Protein AF-0000000072975385 (afdb_homodimer)

Secondary structure (DSSP, 8-state):
---GGGSHHHHHHT--TTSHHHHHHHTTHHHHHHHHHHHHHHHS-S--TTS-HHHHHHHHHHHHHHTT-HHHHHHHHTSTTTTSGGGSTT--SGGGT-HHHHHHHHHHHH-GGG--HHHHHHHHHTT--HHHHHHHHHHHHHHHHHHHHHHHHHHHHHHT-/---GGGSHHHHHHT--TTSHHHHHHHHTHHHHHHHHHHHHHHHS-S--TTS-HHHHHHHHHHHHHHTT-HHHHHHHHTSTTTTSGGGSTT--SGGGT-HHHHHHHHHHHH-GGG--HHHHHHHHHTT--HHHHHHHHHHHHHHHHHHHHHHHHHHHHHHT-

Nearest PDB structures (foldseek):
  2pfx-assembly1_A  TM=7.657E-01  e=8.716E-03  Ruegeria sp. TM1040
  3c1l-assembly1_B  TM=7.454E-01  e=1.820E-02  Mesorhizobium japonicum MAFF 303099
  6k40-assembly3_C  TM=7.145E-01  e=1.995E-02  Deinococcus radiodurans R1 = ATCC 13939 = DSM 20539
  6z0c-assembly1_A  TM=2.213E-01  e=3.148E+00  Escherichia coli
  2pfx-assembly1_A  TM=7.663E-01  e=6.349E-03  Ruegeria sp. TM1040

Sequence (322 aa):
MSSVFEMTSLACSGVATGTPAGDAALNRVNVFELTQAAEDAVLAPVDAGAWPAETRAAFAVRIAKLNRSKTLVAQYGRRPGGDGPLADPANDGTAQNMGVVVTFMDKVAAQTREVRANDITSLQAAGVSDADIVRLAELNAFLAFQIRMVAGLSLIKGDIAMSSVFEMTSLACSGVATGTPAGDAALNRVNVFELTQAAEDAVLAPVDAGAWPAETRAAFAVRIAKLNRSKTLVAQYGRRPGGDGPLADPANDGTAQNMGVVVTFMDKVAAQTREVRANDITSLQAAGVSDADIVRLAELNAFLAFQIRMVAGLSLIKGDIA

Foldseek 3Di:
DPPLCPQLLNVLLVDDPPDPLNVVCVVVSVVSVVLSVVVCCLLDNPPLDPAHNLNLLLLLLLLCVLVPSVSSNVVSCVDRNNPPPSNHLVRCCVVVLCNLVSVLLSCCSPPVVPDDPVSVVSCVVSPQDPVNVVSSNSSSVSSSVSSVSSNVSNVVRVVVD/DPPLCPQLLNVLLVDDPPDPLNVVCVVVSVVSVVLSVLVCCLLDNPPQDPAHNLNLLLLLLLLCVLVPSVSSNVVSCVDRNNPPPSNHLVRCCVVVLCNLVSVLLSCCSPPVVPDDPVSVVSCVVSPQDPVNVVSSNSSSVSSSVSSVSSNVSNVVRVVVD

InterPro domains:
  IPR029032 AhpD-like [G3DSA:1.20.1290.10] (51-157)
  IPR029032 AhpD-like [SSF69118] (27-155)

Radius of gyration: 18.91 Å; Cα contacts (8 Å, |Δi|>4): 495; chains: 2; bounding box: 42×51×42 Å

Organism: NCBI:txid391626

Structure (mmCIF, N/CA/C/O backbone):
data_AF-0000000072975385-model_v1
#
loop_
_entity.id
_entity.type
_entity.pdbx_description
1 polymer 'CMD domain protein'
#
loop_
_atom_site.group_PDB
_atom_site.id
_atom_site.type_symbol
_atom_site.label_atom_id
_atom_site.label_alt_id
_atom_site.label_comp_id
_atom_site.label_asym_id
_atom_site.label_entity_id
_atom_site.label_seq_id
_atom_site.pdbx_PDB_ins_code
_atom_site.Cartn_x
_atom_site.Cartn_y
_atom_site.Cartn_z
_atom_site.occupancy
_atom_site.B_iso_or_equiv
_atom_site.auth_seq_id
_atom_site.auth_comp_id
_atom_site.auth_asym_id
_atom_site.auth_atom_id
_atom_site.pdbx_PDB_model_num
ATOM 1 N N . MET A 1 1 ? -19.422 11.109 -16.422 1 38.03 1 MET A N 1
ATOM 2 C CA . MET A 1 1 ? -18.141 11.102 -15.742 1 38.03 1 MET A CA 1
ATOM 3 C C . MET A 1 1 ? -18.234 10.367 -14.406 1 38.03 1 MET A C 1
ATOM 5 O O . MET A 1 1 ? -19.047 10.727 -13.555 1 38.03 1 MET A O 1
ATOM 9 N N . SER A 1 2 ? -18.094 9.07 -14.375 1 54 2 SER A N 1
ATOM 10 C CA . SER A 1 2 ? -18.344 8.289 -13.172 1 54 2 SER A CA 1
ATOM 11 C C . SER A 1 2 ? -17.75 8.977 -11.938 1 54 2 SER A C 1
ATOM 13 O O . SER A 1 2 ? -16.656 9.547 -12.008 1 54 2 SER A O 1
ATOM 15 N N . SER A 1 3 ? -18.531 9.438 -10.898 1 74.56 3 SER A N 1
ATOM 16 C CA . SER A 1 3 ? -18.266 10.234 -9.711 1 74.56 3 SER A CA 1
ATOM 17 C C . SER A 1 3 ? -17.078 9.672 -8.938 1 74.56 3 SER A C 1
ATOM 19 O O . SER A 1 3 ? -16.844 8.461 -8.938 1 74.56 3 SER A O 1
ATOM 21 N N . VAL A 1 4 ? -16.047 10.461 -8.797 1 77.62 4 VAL A N 1
ATOM 22 C CA . VAL A 1 4 ? -14.883 10.117 -7.988 1 77.62 4 VAL A CA 1
ATOM 23 C C . VAL A 1 4 ? -15.312 9.297 -6.773 1 77.62 4 VAL A C 1
ATOM 25 O O . VAL A 1 4 ? -14.57 8.438 -6.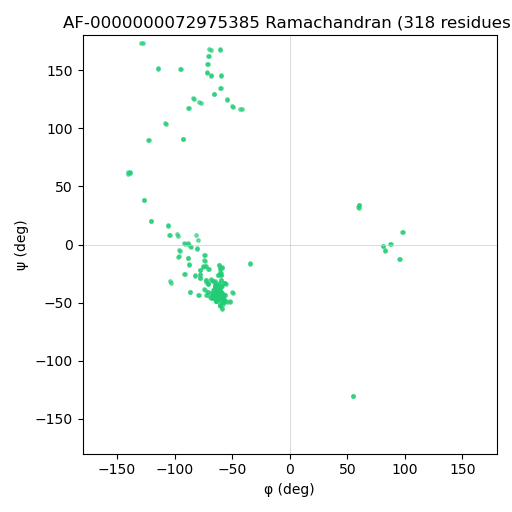297 1 77.62 4 VAL A O 1
ATOM 28 N N . PHE A 1 5 ? -16.625 9.352 -6.492 1 80.12 5 PHE A N 1
ATOM 29 C CA . PHE A 1 5 ? -17.125 8.695 -5.289 1 80.12 5 PHE A CA 1
ATOM 30 C C . PHE A 1 5 ? -17.547 7.266 -5.59 1 80.12 5 PHE A C 1
ATOM 32 O O . PHE A 1 5 ? -17.875 6.504 -4.676 1 80.12 5 PHE A O 1
ATOM 39 N N . GLU A 1 6 ? -17.359 6.949 -6.859 1 85.31 6 GLU A N 1
ATOM 40 C CA . GLU A 1 6 ? -17.625 5.566 -7.238 1 85.31 6 GLU A CA 1
ATOM 41 C C . GLU A 1 6 ? -16.344 4.738 -7.258 1 85.31 6 GLU A C 1
ATOM 43 O O . GLU A 1 6 ? -16.391 3.508 -7.336 1 85.31 6 GLU A O 1
ATOM 48 N N . MET A 1 7 ? -15.234 5.434 -7.156 1 87.56 7 MET A N 1
ATOM 49 C CA . MET A 1 7 ? -13.969 4.723 -7.109 1 87.56 7 MET A CA 1
ATOM 50 C C . MET A 1 7 ? -13.828 3.938 -5.805 1 87.56 7 MET A C 1
ATOM 52 O O . MET A 1 7 ? -14.273 4.398 -4.75 1 87.56 7 MET A O 1
ATOM 56 N N . THR A 1 8 ? -13.203 2.832 -5.918 1 90.31 8 THR A N 1
ATOM 57 C CA . THR A 1 8 ? -13.188 1.824 -4.863 1 90.31 8 THR A CA 1
ATOM 58 C C . THR A 1 8 ? -12.781 2.441 -3.527 1 90.31 8 THR A C 1
ATOM 60 O O . THR A 1 8 ? -13.477 2.281 -2.525 1 90.31 8 THR A O 1
ATOM 63 N N . SER A 1 9 ? -11.68 3.215 -3.48 1 87.56 9 SER A N 1
ATOM 64 C CA . SER A 1 9 ? -11.156 3.748 -2.225 1 87.56 9 SER A CA 1
ATOM 65 C C . SER A 1 9 ? -12.172 4.652 -1.541 1 87.56 9 SER A C 1
ATOM 67 O O . SER A 1 9 ? -12.383 4.559 -0.329 1 87.56 9 SER A O 1
ATOM 69 N N . LEU A 1 10 ? -12.805 5.449 -2.346 1 86.75 10 LEU A N 1
ATOM 70 C CA . LEU A 1 10 ? -13.773 6.379 -1.777 1 86.75 10 LEU A CA 1
ATOM 71 C C . LEU A 1 10 ? -15.094 5.676 -1.475 1 86.75 10 LEU A C 1
ATOM 73 O O . LEU A 1 10 ? -15.672 5.867 -0.401 1 86.75 10 LEU A O 1
ATOM 77 N N . ALA A 1 11 ? -15.516 4.855 -2.404 1 87.94 11 ALA A N 1
ATOM 78 C CA . ALA A 1 11 ? -16.766 4.125 -2.215 1 87.94 11 ALA A CA 1
ATOM 79 C C . ALA A 1 11 ? -16.703 3.24 -0.975 1 87.94 11 ALA A C 1
ATOM 81 O O . ALA A 1 11 ? -17.672 3.172 -0.204 1 87.94 11 ALA A O 1
ATOM 82 N N . CYS A 1 12 ? -15.586 2.67 -0.697 1 90.12 12 CYS A N 1
ATOM 83 C CA . CYS A 1 12 ? -15.445 1.722 0.401 1 90.12 12 CYS A CA 1
ATOM 84 C C . CYS A 1 12 ? -15.133 2.443 1.708 1 90.12 12 CYS A C 1
ATOM 86 O O . CYS A 1 12 ? -15.242 1.857 2.787 1 90.12 12 CYS A O 1
ATOM 88 N N . SER A 1 13 ? -14.734 3.613 1.627 1 86.88 13 SER A N 1
ATOM 89 C CA . SER A 1 13 ? -14.406 4.352 2.844 1 86.88 13 SER A CA 1
ATOM 90 C C . SER A 1 13 ? -15.664 4.941 3.482 1 86.88 13 SER A C 1
ATOM 92 O O . SER A 1 13 ? -15.664 5.273 4.668 1 86.88 13 SER A O 1
ATOM 94 N N . GLY A 1 14 ? -16.703 5.203 2.633 1 85.25 14 GLY A N 1
ATOM 95 C CA . GLY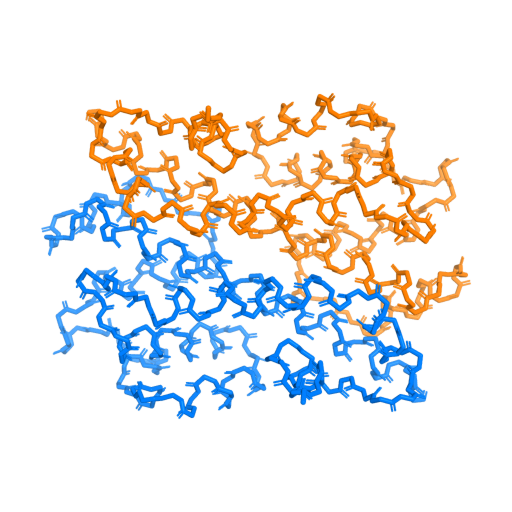 A 1 14 ? -17.938 5.812 3.111 1 85.25 14 GLY A CA 1
ATOM 96 C C . GLY A 1 14 ? -17.891 7.328 3.105 1 85.25 14 GLY A C 1
ATOM 97 O O . GLY A 1 14 ? -18.828 7.98 3.572 1 85.25 14 GLY A O 1
ATOM 98 N N . VAL A 1 15 ? -16.797 7.859 2.68 1 82.56 15 VAL A N 1
ATOM 99 C CA . VAL A 1 15 ? -16.719 9.305 2.545 1 82.56 15 VAL A CA 1
ATOM 100 C C . VAL A 1 15 ? -17.781 9.797 1.56 1 82.56 15 VAL A C 1
ATOM 102 O O . VAL A 1 15 ? -18.031 9.156 0.541 1 82.56 15 VAL A O 1
ATOM 105 N N . ALA A 1 16 ? -18.438 10.844 1.984 1 80.62 16 ALA A N 1
ATOM 106 C CA . ALA A 1 16 ? -19.562 11.297 1.193 1 80.62 16 ALA A CA 1
ATOM 107 C C . ALA A 1 16 ? -19.297 12.672 0.585 1 80.62 16 ALA A C 1
ATOM 109 O O . ALA A 1 16 ? -18.5 13.445 1.114 1 80.62 16 ALA A O 1
ATOM 110 N N . THR A 1 17 ? -19.953 12.828 -0.506 1 79.12 17 THR A N 1
ATOM 111 C CA . THR A 1 17 ? -19.922 14.156 -1.112 1 79.12 17 THR A CA 1
ATOM 112 C C . THR A 1 17 ? -20.484 15.203 -0.157 1 79.12 17 THR A C 1
ATOM 114 O O . THR A 1 17 ? -21.453 14.953 0.543 1 79.12 17 THR A O 1
ATOM 117 N N . GLY A 1 18 ? -19.938 16.391 -0.18 1 78.44 18 GLY A N 1
ATOM 118 C CA . GLY A 1 18 ? -20.438 17.484 0.629 1 78.44 18 GLY A CA 1
ATOM 119 C C . GLY A 1 18 ? -19.922 17.469 2.051 1 78.44 18 GLY A C 1
ATOM 120 O O . GLY A 1 18 ? -20.375 18.25 2.896 1 78.44 18 GLY A O 1
ATOM 121 N N . THR A 1 19 ? -19.203 16.469 2.412 1 78.38 19 THR A N 1
ATOM 122 C CA . THR A 1 19 ? -18.531 16.438 3.709 1 78.38 19 THR A CA 1
ATOM 123 C C . THR A 1 19 ? -17.094 16.938 3.59 1 78.38 19 THR A C 1
ATOM 125 O O . THR A 1 19 ? -16.516 16.938 2.5 1 78.38 19 THR A O 1
ATOM 128 N N . PRO A 1 20 ? -16.656 17.484 4.648 1 74.56 20 PRO A N 1
ATOM 129 C CA . PRO A 1 20 ? -15.25 17.922 4.59 1 74.56 20 PRO A CA 1
ATOM 130 C C . PRO A 1 20 ? -14.312 16.828 4.078 1 74.56 20 PRO A C 1
ATOM 132 O O . PRO A 1 20 ? -13.422 17.109 3.275 1 74.56 20 PRO A O 1
ATOM 135 N N . ALA A 1 21 ? -14.539 15.609 4.52 1 74.81 21 ALA A N 1
ATOM 136 C CA . ALA A 1 21 ? -13.727 14.5 4.02 1 74.81 21 ALA A CA 1
ATOM 137 C C . ALA A 1 21 ? -13.938 14.297 2.523 1 74.81 21 ALA A C 1
ATOM 139 O O . ALA A 1 21 ? -12.992 14.008 1.79 1 74.81 21 ALA A O 1
ATOM 140 N N . GLY A 1 22 ? -15.125 14.414 2.139 1 79.25 22 GLY A N 1
ATOM 141 C CA . GLY A 1 22 ? -15.422 14.312 0.718 1 79.25 22 GLY A CA 1
ATOM 142 C C . GLY A 1 22 ? -14.766 15.406 -0.107 1 79.25 22 GLY A C 1
ATOM 143 O O . GLY A 1 22 ? -14.242 15.141 -1.193 1 79.25 22 GLY A O 1
ATOM 144 N N . ASP A 1 23 ? -14.82 16.578 0.414 1 79.88 23 ASP A N 1
ATOM 145 C CA . ASP A 1 23 ? -14.172 17.703 -0.267 1 79.88 23 ASP A CA 1
ATOM 146 C C . ASP A 1 23 ? -12.664 17.484 -0.359 1 79.88 23 ASP A C 1
ATOM 148 O O . ASP A 1 23 ? -12.047 17.797 -1.379 1 79.88 23 ASP A O 1
ATOM 152 N N . ALA A 1 24 ? -12.164 17 0.715 1 76.25 24 ALA A N 1
ATOM 153 C CA . ALA A 1 24 ? -10.742 16.688 0.722 1 76.25 24 ALA A CA 1
ATOM 154 C C . ALA A 1 24 ? -10.398 15.648 -0.346 1 76.25 24 ALA A C 1
ATOM 156 O O . ALA A 1 24 ? -9.375 15.766 -1.028 1 76.25 24 ALA A O 1
ATOM 157 N N . ALA A 1 25 ? -11.273 14.703 -0.436 1 76.75 25 ALA A N 1
ATOM 158 C CA . ALA A 1 25 ? -11.078 13.656 -1.437 1 76.75 25 ALA A CA 1
ATOM 159 C C . ALA A 1 25 ? -11.141 14.234 -2.85 1 76.75 25 ALA A C 1
ATOM 161 O O . ALA A 1 25 ? -10.367 13.836 -3.723 1 76.75 25 ALA A O 1
ATOM 162 N N . LEU A 1 26 ? -12.016 15.211 -3.023 1 76.81 26 LEU A N 1
ATOM 163 C CA . LEU A 1 26 ? -12.164 15.828 -4.336 1 76.81 26 LEU A CA 1
ATOM 164 C C . LEU A 1 26 ? -10.914 16.625 -4.699 1 76.81 26 LEU A C 1
ATOM 166 O O . LEU A 1 26 ? -10.547 16.719 -5.875 1 76.81 26 LEU A O 1
ATOM 170 N N . ASN A 1 27 ? -10.273 17.141 -3.682 1 77.12 27 ASN A N 1
ATOM 171 C CA . ASN A 1 27 ? -9.055 17.906 -3.922 1 77.12 27 ASN A CA 1
ATOM 172 C C . ASN A 1 27 ? -7.887 17 -4.305 1 77.12 27 ASN A C 1
ATOM 174 O O . ASN A 1 27 ? -6.859 17.484 -4.789 1 77.12 27 ASN A O 1
ATOM 178 N N . ARG A 1 28 ? -8.078 15.742 -4.184 1 76.81 28 ARG A N 1
ATOM 179 C CA . ARG A 1 28 ? -7.043 14.766 -4.52 1 76.81 28 ARG A CA 1
ATOM 180 C C . ARG A 1 28 ? -7.57 13.727 -5.496 1 76.81 28 ARG A C 1
ATOM 182 O O . ARG A 1 28 ? -7.191 12.555 -5.43 1 76.81 28 ARG A O 1
ATOM 189 N N . VAL A 1 29 ? -8.32 14.148 -6.34 1 79 29 VAL A N 1
ATOM 190 C CA . VAL A 1 29 ? -9.008 13.25 -7.262 1 79 29 VAL A CA 1
ATOM 191 C C . VAL A 1 29 ? -7.988 12.492 -8.109 1 79 29 VAL A C 1
ATOM 193 O O . VAL A 1 29 ? -8.195 11.328 -8.453 1 79 29 VAL A O 1
ATOM 196 N N . ASN A 1 30 ? -6.926 13.117 -8.398 1 80.06 30 ASN A N 1
ATOM 197 C CA . ASN A 1 30 ? -5.91 12.492 -9.25 1 80.06 30 ASN A CA 1
ATOM 198 C C . ASN A 1 30 ? -5.332 11.234 -8.602 1 80.06 30 ASN A C 1
ATOM 200 O O . ASN A 1 30 ? -5.102 10.234 -9.281 1 80.06 30 ASN A O 1
ATOM 204 N N . VAL A 1 31 ? -5.094 11.258 -7.348 1 79.69 31 VAL A N 1
ATOM 205 C CA . VAL A 1 31 ? -4.562 10.102 -6.621 1 79.69 31 VAL A CA 1
ATOM 206 C C . VAL A 1 31 ? -5.559 8.945 -6.695 1 79.69 31 VAL A C 1
ATOM 208 O O . VAL A 1 31 ? -5.168 7.801 -6.934 1 79.69 31 VAL A O 1
ATOM 211 N N . PHE A 1 32 ? -6.797 9.258 -6.543 1 83.62 32 PHE A N 1
ATOM 212 C CA . PHE A 1 32 ? -7.82 8.219 -6.543 1 83.62 32 PHE A CA 1
ATOM 213 C C . PHE A 1 32 ? -7.996 7.633 -7.941 1 83.62 32 PHE A C 1
ATOM 215 O O . PHE A 1 32 ? -8.234 6.434 -8.094 1 83.62 32 PHE A O 1
ATOM 222 N N . GLU A 1 33 ? -7.836 8.461 -8.953 1 85.62 33 GLU A N 1
ATOM 223 C CA . GLU A 1 33 ? -7.887 7.973 -10.328 1 85.62 33 GLU A CA 1
ATOM 224 C C . GLU A 1 33 ? -6.723 7.031 -10.625 1 85.62 33 GLU A C 1
ATOM 226 O O . GLU A 1 33 ? -6.906 5.98 -11.242 1 85.62 33 GLU A O 1
ATOM 231 N N . LEU A 1 34 ? -5.574 7.449 -10.188 1 82.38 34 LEU A N 1
ATOM 232 C CA . LEU A 1 34 ? -4.391 6.625 -10.398 1 82.38 34 LEU A CA 1
ATOM 233 C C . LEU A 1 34 ? -4.5 5.309 -9.641 1 82.38 34 LEU A C 1
ATOM 235 O O . LEU A 1 34 ? -4.117 4.254 -10.156 1 82.38 34 LEU A O 1
ATOM 239 N N . THR A 1 35 ? -5.07 5.379 -8.469 1 85.19 35 THR A N 1
ATOM 240 C CA . THR A 1 35 ? -5.188 4.164 -7.672 1 85.19 35 THR A CA 1
ATOM 241 C C . THR A 1 35 ? -6.242 3.23 -8.258 1 85.19 35 THR A C 1
ATOM 243 O O . THR A 1 35 ? -6.09 2.008 -8.211 1 85.19 35 THR A O 1
ATOM 246 N N . GLN A 1 36 ? -7.238 3.869 -8.852 1 88.12 36 GLN A N 1
ATOM 247 C CA . GLN A 1 36 ? -8.25 3.059 -9.523 1 88.12 36 GLN A CA 1
ATOM 248 C C . GLN A 1 36 ? -7.672 2.354 -10.742 1 88.12 36 GLN A C 1
ATOM 250 O O . GLN A 1 36 ? -7.961 1.18 -10.984 1 88.12 36 GLN A O 1
ATOM 255 N N . ALA A 1 37 ? -6.957 3.094 -11.477 1 86.19 37 ALA A N 1
ATOM 256 C CA . ALA A 1 37 ? -6.305 2.5 -12.641 1 86.19 37 ALA A CA 1
ATOM 257 C C . ALA A 1 37 ? -5.363 1.37 -12.227 1 86.19 37 ALA A C 1
ATOM 259 O O . ALA A 1 37 ? -5.309 0.33 -12.883 1 86.19 37 ALA A O 1
ATOM 260 N N . ALA A 1 38 ? -4.652 1.593 -11.164 1 85.31 38 ALA A N 1
ATOM 261 C CA . ALA A 1 38 ? -3.756 0.568 -10.641 1 85.31 38 ALA A CA 1
ATOM 262 C C . ALA A 1 38 ? -4.535 -0.662 -10.18 1 85.31 38 ALA A C 1
ATOM 264 O O . ALA A 1 38 ? -4.074 -1.793 -10.344 1 85.31 38 ALA A O 1
ATOM 265 N N . GLU A 1 39 ? -5.688 -0.451 -9.594 1 90.56 39 GLU A N 1
ATOM 266 C CA . GLU A 1 39 ? -6.535 -1.554 -9.156 1 90.56 39 GLU A CA 1
ATOM 267 C C . GLU A 1 39 ? -6.875 -2.486 -10.312 1 90.56 39 GLU A C 1
ATOM 269 O O . GLU A 1 39 ? -6.707 -3.703 -10.211 1 90.56 39 GLU A O 1
ATOM 274 N N . ASP A 1 40 ? -7.293 -1.893 -11.359 1 88.06 40 ASP A N 1
ATOM 275 C CA . ASP A 1 40 ? -7.66 -2.699 -12.516 1 88.06 40 ASP A CA 1
ATOM 276 C C . ASP A 1 40 ? -6.445 -3.428 -13.094 1 88.06 40 ASP A C 1
ATOM 278 O O . ASP A 1 40 ? -6.543 -4.59 -13.484 1 88.06 40 ASP A O 1
ATOM 282 N N . ALA A 1 41 ? -5.324 -2.764 -13.141 1 85.94 41 ALA A N 1
ATOM 283 C CA . ALA A 1 41 ? -4.098 -3.348 -13.68 1 85.94 41 ALA A CA 1
ATOM 284 C C . ALA A 1 41 ? -3.627 -4.52 -12.82 1 85.94 41 ALA A C 1
ATOM 286 O O . ALA A 1 41 ? -3.072 -5.492 -13.336 1 85.94 41 ALA A O 1
ATOM 287 N N . VAL A 1 42 ? -3.881 -4.449 -11.547 1 89.75 42 VAL A N 1
ATOM 288 C CA . VAL A 1 42 ? -3.393 -5.469 -10.625 1 89.75 42 VAL A CA 1
ATOM 289 C C . VAL A 1 42 ? -4.391 -6.621 -10.555 1 89.75 42 VAL A C 1
ATOM 291 O O . VAL A 1 42 ? -4 -7.793 -10.562 1 89.75 42 VAL A O 1
ATOM 294 N N . LEU A 1 43 ? -5.68 -6.348 -10.523 1 93.56 43 LEU A N 1
ATOM 295 C CA . LEU A 1 43 ? -6.695 -7.359 -10.258 1 93.56 43 LEU A CA 1
ATOM 296 C C . LEU A 1 43 ? -7.195 -7.992 -11.555 1 93.56 43 LEU A C 1
ATOM 298 O O . LEU A 1 43 ? -7.719 -9.109 -11.547 1 93.56 43 LEU A O 1
ATOM 302 N N . ALA A 1 44 ? -7.078 -7.262 -12.594 1 90.06 44 ALA A N 1
ATOM 303 C CA . ALA A 1 44 ? -7.512 -7.77 -13.898 1 90.06 44 ALA A CA 1
ATOM 304 C C . ALA A 1 44 ? -6.52 -7.391 -14.992 1 90.06 44 ALA A C 1
ATOM 306 O O . ALA A 1 44 ? -6.887 -6.734 -15.969 1 90.06 44 ALA A O 1
ATOM 307 N N . PRO A 1 45 ? -5.305 -7.859 -14.875 1 85.81 45 PRO A N 1
ATOM 308 C CA . PRO A 1 45 ? -4.285 -7.492 -15.859 1 85.81 45 PRO A CA 1
ATOM 309 C C . PRO A 1 45 ? -4.52 -8.141 -17.219 1 85.81 45 PRO A C 1
ATOM 311 O O . PRO A 1 45 ? -5.176 -9.18 -17.312 1 85.81 45 PRO A O 1
ATOM 314 N N . VAL A 1 46 ? -3.99 -7.488 -18.188 1 80.75 46 VAL A N 1
ATOM 315 C CA . VAL A 1 46 ? -4.059 -8.047 -19.531 1 80.75 46 VAL A CA 1
ATOM 316 C C . VAL A 1 46 ? -3.32 -9.383 -19.578 1 80.75 46 VAL A C 1
ATOM 318 O O . VAL A 1 46 ? -3.844 -10.367 -20.094 1 80.75 46 VAL A O 1
ATOM 321 N N . ASP A 1 47 ? -2.164 -9.438 -19 1 84.12 47 ASP A N 1
ATOM 322 C CA . ASP A 1 47 ? -1.396 -10.672 -18.844 1 84.12 47 ASP A CA 1
ATOM 323 C C . ASP A 1 47 ? -1.398 -11.148 -17.391 1 84.12 47 ASP A C 1
ATOM 325 O O . ASP A 1 47 ? -0.64 -10.633 -16.578 1 84.12 47 ASP A O 1
ATOM 329 N N . ALA A 1 48 ? -2.174 -12.156 -17.109 1 87.56 48 ALA A N 1
ATOM 330 C CA . ALA A 1 48 ? -2.404 -12.594 -15.734 1 87.56 48 ALA A CA 1
ATOM 331 C C . ALA A 1 48 ? -1.352 -13.609 -15.305 1 87.56 48 ALA A C 1
ATOM 333 O O . ALA A 1 48 ? -1.226 -13.914 -14.109 1 87.56 48 ALA A O 1
ATOM 334 N N . GLY A 1 49 ? -0.547 -14.125 -16.312 1 89.38 49 GLY A N 1
ATOM 335 C CA . GLY A 1 49 ? 0.353 -15.219 -15.992 1 89.38 49 GLY A CA 1
ATOM 336 C C . GLY A 1 49 ? -0.354 -16.406 -15.367 1 89.38 49 GLY A C 1
ATOM 337 O O . GLY A 1 49 ? -1.368 -16.875 -15.891 1 89.38 49 GLY A O 1
ATOM 338 N N . ALA A 1 50 ? 0.153 -16.859 -14.297 1 93.25 50 ALA A N 1
ATOM 339 C CA . ALA A 1 50 ? -0.365 -18.062 -13.664 1 93.25 50 ALA A CA 1
ATOM 340 C C . ALA A 1 50 ? -1.61 -17.766 -12.836 1 93.25 50 ALA A C 1
ATOM 342 O O . ALA A 1 50 ? -2.295 -18.688 -12.375 1 93.25 50 ALA A O 1
ATOM 343 N N . TRP A 1 51 ? -1.974 -16.484 -12.758 1 95.5 51 TRP A N 1
ATOM 344 C CA . TRP A 1 51 ? -3.033 -16.094 -11.836 1 95.5 51 TRP A CA 1
ATOM 345 C C . TRP A 1 51 ? -4.172 -15.398 -12.57 1 95.5 51 TRP A C 1
ATOM 347 O O . TRP A 1 51 ? -4.215 -14.164 -12.648 1 95.5 51 TRP A O 1
ATOM 357 N N . PRO A 1 52 ? -5.133 -16.172 -13.008 1 95.31 52 PRO A N 1
ATOM 358 C CA . PRO A 1 52 ? -6.27 -15.547 -13.695 1 95.31 52 PRO A CA 1
ATOM 359 C C . PRO A 1 52 ? -7.023 -14.562 -12.805 1 95.31 52 PRO A C 1
ATOM 361 O O . PRO A 1 52 ? -6.848 -14.562 -11.586 1 95.31 52 PRO A O 1
ATOM 364 N N . ALA A 1 53 ? -7.887 -13.797 -13.453 1 94.94 53 ALA A N 1
ATOM 365 C CA . ALA A 1 53 ? -8.602 -12.719 -12.766 1 94.94 53 ALA A CA 1
ATOM 366 C C . ALA A 1 53 ? -9.438 -13.266 -11.617 1 94.94 53 ALA A C 1
ATOM 368 O O . ALA A 1 53 ? -9.578 -12.617 -10.578 1 94.94 53 ALA A O 1
ATOM 369 N N . GLU A 1 54 ? -9.992 -14.438 -11.781 1 96.19 54 GLU A N 1
ATOM 370 C CA . GLU A 1 54 ? -10.828 -15.031 -10.742 1 96.19 54 GLU A CA 1
ATOM 371 C C . GLU A 1 54 ? -10.008 -15.367 -9.492 1 96.19 54 GLU A C 1
ATOM 373 O O . GLU A 1 54 ? -10.469 -15.156 -8.367 1 96.19 54 GLU A O 1
ATOM 378 N N . THR A 1 55 ? -8.82 -15.836 -9.688 1 97 55 THR A N 1
ATOM 379 C CA . THR A 1 55 ? -7.93 -16.141 -8.578 1 97 55 THR A CA 1
ATOM 380 C C . THR A 1 55 ? -7.504 -14.875 -7.848 1 97 55 THR A C 1
ATOM 382 O O . THR A 1 55 ? -7.48 -14.836 -6.613 1 97 55 THR A O 1
ATOM 385 N N . ARG A 1 56 ? -7.223 -13.914 -8.594 1 96.94 56 ARG A N 1
ATOM 386 C CA . ARG A 1 56 ? -6.824 -12.641 -8.016 1 96.94 56 ARG A CA 1
ATOM 387 C C . ARG A 1 56 ? -7.957 -12.039 -7.191 1 96.94 56 ARG A C 1
ATOM 389 O O . ARG A 1 56 ? -7.723 -11.492 -6.109 1 96.94 56 ARG A O 1
ATOM 396 N N . ALA A 1 57 ? -9.141 -12.156 -7.734 1 97.31 57 ALA A N 1
ATOM 397 C CA . ALA A 1 57 ? -10.305 -11.672 -6.996 1 97.31 57 ALA A CA 1
ATOM 398 C C . ALA A 1 57 ? -10.469 -12.43 -5.68 1 97.31 57 ALA A C 1
ATOM 400 O O . ALA A 1 57 ? -10.766 -11.836 -4.645 1 97.31 57 ALA A O 1
ATOM 401 N N . ALA A 1 58 ? -10.289 -13.688 -5.711 1 98.12 58 ALA A N 1
ATOM 402 C CA . ALA A 1 58 ? -10.391 -14.5 -4.5 1 98.12 58 ALA A CA 1
ATOM 403 C C . ALA A 1 58 ? -9.344 -14.086 -3.475 1 98.12 58 ALA A C 1
ATOM 405 O O . ALA A 1 58 ? -9.641 -13.953 -2.285 1 98.12 58 ALA A O 1
ATOM 406 N N . PHE A 1 59 ? -8.109 -13.852 -3.91 1 97.69 59 PHE A N 1
ATOM 407 C CA . PHE A 1 59 ? -7.051 -13.414 -3.01 1 97.69 59 PHE A CA 1
ATOM 408 C C . PHE A 1 59 ? -7.355 -12.031 -2.439 1 97.69 59 PHE A C 1
ATOM 410 O O . PHE A 1 59 ? -7.047 -11.75 -1.279 1 97.69 59 PHE A O 1
ATOM 417 N N . ALA A 1 60 ? -7.895 -11.211 -3.307 1 97.81 60 ALA A N 1
ATOM 418 C CA . ALA A 1 60 ? -8.258 -9.883 -2.82 1 97.81 60 ALA A CA 1
ATOM 419 C C . ALA A 1 60 ? -9.25 -9.977 -1.666 1 97.81 60 ALA A C 1
ATOM 421 O O . ALA A 1 60 ? -9.078 -9.312 -0.64 1 97.81 60 ALA A O 1
ATOM 422 N N . VAL A 1 61 ? -10.258 -10.805 -1.817 1 97.94 61 VAL A N 1
ATOM 423 C CA . VAL A 1 61 ? -11.25 -11.008 -0.764 1 97.94 61 VAL A CA 1
ATOM 424 C C . VAL A 1 61 ? -10.578 -11.625 0.461 1 97.94 61 VAL A C 1
ATOM 426 O O . VAL A 1 61 ? -10.82 -11.195 1.591 1 97.94 61 VAL A O 1
ATOM 429 N N . ARG A 1 62 ? -9.773 -12.578 0.262 1 97.62 62 ARG A N 1
ATOM 430 C CA . ARG A 1 62 ? -9.086 -13.266 1.35 1 97.62 62 ARG A CA 1
ATOM 431 C C . ARG A 1 62 ? -8.266 -12.289 2.18 1 97.62 62 ARG A C 1
ATOM 433 O O . ARG A 1 62 ? -8.367 -12.266 3.408 1 97.62 62 ARG A O 1
ATOM 440 N N . ILE A 1 63 ? -7.461 -11.508 1.5 1 95.38 63 ILE A N 1
ATOM 441 C CA . ILE A 1 63 ? -6.598 -10.547 2.178 1 95.38 63 ILE A CA 1
ATOM 442 C C . ILE A 1 63 ? -7.453 -9.5 2.896 1 95.38 63 ILE A C 1
ATOM 444 O O . ILE A 1 63 ? -7.129 -9.094 4.012 1 95.38 63 ILE A O 1
ATOM 448 N N . ALA A 1 64 ? -8.516 -9.055 2.246 1 95.12 64 ALA A N 1
ATOM 449 C CA . ALA A 1 64 ? -9.43 -8.117 2.893 1 95.12 64 ALA A CA 1
ATOM 450 C C . ALA A 1 64 ? -10.023 -8.727 4.164 1 95.12 64 ALA A C 1
ATOM 452 O O . ALA A 1 64 ? -10.141 -8.047 5.188 1 95.12 64 ALA A O 1
ATOM 453 N N . LYS A 1 65 ? -10.453 -10 4.117 1 95.25 65 LYS A N 1
ATOM 454 C CA . LYS A 1 65 ? -10.977 -10.688 5.293 1 95.25 65 LYS A CA 1
ATOM 455 C C . LYS A 1 65 ? -9.938 -10.766 6.402 1 95.25 65 LYS A C 1
ATOM 457 O O . LYS A 1 65 ? -10.234 -10.492 7.566 1 95.25 65 LYS A O 1
ATOM 462 N N . LEU A 1 66 ? -8.695 -11.133 6.039 1 92.25 66 LEU A N 1
ATOM 463 C CA . LEU A 1 66 ? -7.609 -11.25 7.004 1 92.25 66 LEU A CA 1
ATOM 464 C C . LEU A 1 66 ? -7.352 -9.922 7.703 1 92.25 66 LEU A C 1
ATOM 466 O O . LEU A 1 66 ? -6.883 -9.891 8.844 1 92.25 66 LEU A O 1
ATOM 470 N N . ASN A 1 67 ? -7.691 -8.875 7.012 1 88.31 67 ASN A N 1
ATOM 471 C CA . ASN A 1 67 ? -7.457 -7.543 7.559 1 88.31 67 ASN A CA 1
ATOM 472 C C . ASN A 1 67 ? -8.75 -6.906 8.062 1 88.31 67 ASN A C 1
ATOM 474 O O . ASN A 1 67 ? -8.797 -5.699 8.32 1 88.31 67 ASN A O 1
ATOM 478 N N . ARG A 1 68 ? -9.859 -7.605 8.125 1 90.31 68 ARG A N 1
ATOM 479 C CA . ARG A 1 68 ? -11.148 -7.238 8.703 1 90.31 68 ARG A CA 1
ATOM 480 C C . ARG A 1 68 ? -11.727 -6 8.023 1 90.31 68 ARG A C 1
ATOM 482 O O . ARG A 1 68 ? -12.258 -5.109 8.688 1 90.31 68 ARG A O 1
ATOM 489 N N . SER A 1 69 ? -11.445 -5.898 6.727 1 91.88 69 SER A N 1
ATOM 490 C CA . SER A 1 69 ? -12.016 -4.805 5.949 1 91.88 69 SER A CA 1
ATOM 491 C C . SER A 1 69 ? -13.328 -5.227 5.289 1 91.88 69 SER A C 1
ATOM 493 O O . SER A 1 69 ? -13.344 -5.578 4.109 1 91.88 69 SER A O 1
ATOM 495 N N . LYS A 1 70 ? -14.414 -5.008 5.977 1 94 70 LYS A N 1
ATOM 496 C CA . LYS A 1 70 ? -15.711 -5.5 5.523 1 94 70 LYS A CA 1
ATOM 497 C C . LYS A 1 70 ? -16.109 -4.879 4.188 1 94 70 LYS A C 1
ATOM 499 O O . LYS A 1 70 ? -16.672 -5.551 3.324 1 94 70 LYS A O 1
ATOM 504 N N . THR A 1 71 ? -15.781 -3.678 4.031 1 94.62 71 THR A N 1
ATOM 505 C CA . THR A 1 71 ? -16.188 -2.984 2.816 1 94.62 71 THR A CA 1
ATOM 506 C C . THR A 1 71 ? -15.422 -3.502 1.608 1 94.62 71 THR A C 1
ATOM 508 O O . THR A 1 71 ? -15.984 -3.674 0.527 1 94.62 71 THR A O 1
ATOM 511 N N . LEU A 1 72 ? -14.148 -3.746 1.761 1 95.94 72 LEU A N 1
ATOM 512 C CA . LEU A 1 72 ? -13.359 -4.258 0.647 1 95.94 72 LEU A CA 1
ATOM 513 C C . LEU A 1 72 ? -13.695 -5.719 0.366 1 95.94 72 LEU A C 1
ATOM 515 O O . LEU A 1 72 ? -13.617 -6.172 -0.778 1 95.94 72 LEU A O 1
ATOM 519 N N . VAL A 1 73 ? -14.086 -6.461 1.461 1 97 73 VAL A N 1
ATOM 520 C CA . VAL A 1 73 ? -14.594 -7.809 1.244 1 97 73 VAL A CA 1
ATOM 521 C C . VAL A 1 73 ? -15.797 -7.766 0.31 1 97 73 VAL A C 1
ATOM 523 O O . VAL A 1 73 ? -15.867 -8.523 -0.661 1 97 73 VAL A O 1
ATOM 526 N N . ALA A 1 74 ? -16.703 -6.887 0.597 1 96.88 74 ALA A N 1
ATOM 527 C CA . ALA A 1 74 ? -17.891 -6.75 -0.232 1 96.88 74 ALA A CA 1
ATOM 528 C C . ALA A 1 74 ? -17.531 -6.289 -1.643 1 96.88 74 ALA A C 1
ATOM 530 O O . ALA A 1 74 ? -18.047 -6.824 -2.627 1 96.88 74 ALA A O 1
ATOM 531 N N . GLN A 1 75 ? -16.703 -5.324 -1.743 1 96.62 75 GLN A N 1
ATOM 532 C CA . GLN A 1 75 ? -16.328 -4.742 -3.027 1 96.62 75 GLN A CA 1
ATOM 533 C C . GLN A 1 75 ? -15.68 -5.785 -3.934 1 96.62 75 GLN A C 1
ATOM 535 O O . GLN A 1 75 ? -16.094 -5.953 -5.086 1 96.62 75 GLN A O 1
ATOM 540 N N . TYR A 1 76 ? -14.68 -6.473 -3.43 1 97.19 76 TYR A N 1
ATOM 541 C CA . TYR A 1 76 ? -13.953 -7.426 -4.262 1 97.19 76 TYR A CA 1
ATOM 542 C C . TYR A 1 76 ? -14.742 -8.719 -4.418 1 97.19 76 TYR A C 1
ATOM 544 O O . TYR A 1 76 ? -14.523 -9.484 -5.363 1 97.19 76 TYR A O 1
ATOM 552 N N . GLY A 1 77 ? -15.562 -8.992 -3.467 1 96.88 77 GLY A N 1
ATOM 553 C CA . GLY A 1 77 ? -16.438 -10.148 -3.564 1 96.88 77 GLY A CA 1
ATOM 554 C C . GLY A 1 77 ? -17.375 -10.086 -4.754 1 96.88 77 GLY A C 1
ATOM 555 O O . GLY A 1 77 ? -17.906 -11.117 -5.191 1 96.88 77 GLY A O 1
ATOM 556 N N . ARG A 1 78 ? -17.641 -8.906 -5.227 1 95.75 78 ARG A N 1
ATOM 557 C CA . ARG A 1 78 ? -18.531 -8.727 -6.367 1 95.75 78 ARG A CA 1
ATOM 558 C C . ARG A 1 78 ? -17.844 -9.117 -7.668 1 95.75 78 ARG A C 1
ATOM 560 O O . ARG A 1 78 ? -18.5 -9.312 -8.695 1 95.75 78 ARG A O 1
ATOM 567 N N . ARG A 1 79 ? -16.562 -9.188 -7.688 1 95.12 79 ARG A N 1
ATOM 568 C CA . ARG A 1 79 ? -15.828 -9.578 -8.883 1 95.12 79 ARG A CA 1
ATOM 569 C C . ARG A 1 79 ? -15.992 -11.07 -9.164 1 95.12 79 ARG A C 1
ATOM 571 O O . ARG A 1 79 ? -16.078 -11.875 -8.234 1 95.12 79 ARG A O 1
ATOM 578 N N . PRO A 1 80 ? -15.969 -11.406 -10.453 1 94.88 80 PRO A N 1
ATOM 579 C CA . PRO A 1 80 ? -15.969 -12.844 -10.734 1 94.88 80 PRO A CA 1
ATOM 580 C C . PRO A 1 80 ? -14.836 -13.586 -10.023 1 94.88 80 PRO A C 1
ATOM 582 O O . PRO A 1 80 ? -13.68 -13.172 -10.102 1 94.88 80 PRO A O 1
ATOM 585 N N . GLY A 1 81 ? -15.211 -14.617 -9.234 1 95.69 81 GLY A N 1
ATOM 586 C CA . GLY A 1 81 ? -14.227 -15.414 -8.516 1 95.69 81 GLY A CA 1
ATOM 587 C C . GLY A 1 81 ? -14.023 -14.953 -7.082 1 95.69 81 GLY A C 1
ATOM 588 O O . GLY A 1 81 ? -13.375 -15.641 -6.289 1 95.69 81 GLY A O 1
ATOM 589 N N . GLY A 1 82 ? -14.562 -13.773 -6.797 1 95.94 82 GLY A N 1
ATOM 590 C CA . GLY A 1 82 ? -14.383 -13.203 -5.477 1 95.94 82 GLY A CA 1
ATOM 591 C C . GLY A 1 82 ? -14.953 -14.062 -4.363 1 95.94 82 GLY A C 1
ATOM 592 O O . GLY A 1 82 ? -14.539 -13.945 -3.209 1 95.94 82 GLY A O 1
ATOM 593 N N . ASP A 1 83 ? -15.82 -14.898 -4.707 1 94.69 83 ASP A N 1
ATOM 594 C CA . ASP A 1 83 ? -16.438 -15.797 -3.725 1 94.69 83 ASP A CA 1
ATOM 595 C C . ASP A 1 83 ? -15.891 -17.219 -3.867 1 94.69 83 ASP A C 1
ATOM 597 O O . ASP A 1 83 ? -16.484 -18.172 -3.355 1 94.69 83 ASP A O 1
ATOM 601 N N . GLY A 1 84 ? -14.805 -17.359 -4.551 1 95.88 84 GLY A N 1
ATOM 602 C CA . GLY A 1 84 ? -14.195 -18.672 -4.738 1 95.88 84 GLY A CA 1
ATOM 603 C C . GLY A 1 84 ? -13.609 -19.25 -3.463 1 95.88 84 GLY A C 1
ATOM 604 O O . GLY A 1 84 ? -13.5 -18.547 -2.455 1 95.88 84 GLY A O 1
ATOM 605 N N . PRO A 1 85 ? -13.281 -20.484 -3.48 1 96.5 85 PRO A N 1
ATOM 606 C CA . PRO A 1 85 ? -12.797 -21.188 -2.287 1 96.5 85 PRO A CA 1
ATOM 607 C C . PRO A 1 85 ? -11.562 -20.531 -1.673 1 96.5 85 PRO A C 1
ATOM 609 O O . PRO A 1 85 ? -11.422 -20.5 -0.448 1 96.5 85 PRO A O 1
ATOM 612 N N . LEU A 1 86 ? -10.727 -19.953 -2.445 1 97.44 86 LEU A N 1
ATOM 613 C CA . LEU A 1 86 ? -9.484 -19.359 -1.952 1 97.44 86 LEU A CA 1
ATOM 614 C C . LEU A 1 86 ? -9.758 -18.062 -1.21 1 97.44 86 LEU A C 1
ATOM 616 O O . LEU A 1 86 ? -8.883 -17.547 -0.509 1 97.44 86 LEU A O 1
ATOM 620 N N . ALA A 1 87 ? -10.945 -17.562 -1.389 1 97.75 87 ALA A N 1
ATOM 621 C CA . ALA A 1 87 ? -11.32 -16.328 -0.715 1 97.75 87 ALA A CA 1
ATOM 622 C C . ALA A 1 87 ? -11.477 -16.547 0.788 1 97.75 87 ALA A C 1
ATOM 624 O O . ALA A 1 87 ? -11.453 -15.586 1.566 1 97.75 87 ALA A O 1
ATOM 625 N N . ASP A 1 88 ? -11.672 -17.734 1.188 1 97.44 88 ASP A N 1
ATOM 626 C CA . ASP A 1 88 ? -11.891 -18.094 2.588 1 97.44 88 ASP A CA 1
ATOM 627 C C . ASP A 1 88 ? -10.57 -18.359 3.301 1 97.44 88 ASP A C 1
ATOM 629 O O . ASP A 1 88 ? -9.883 -19.328 2.998 1 97.44 88 ASP A O 1
ATOM 633 N N . PRO A 1 89 ? -10.25 -17.531 4.336 1 96.56 89 PRO A N 1
ATOM 634 C CA . PRO A 1 89 ? -8.992 -17.734 5.051 1 96.56 89 PRO A CA 1
ATOM 635 C C . PRO A 1 89 ? -8.906 -19.109 5.723 1 96.56 89 PRO A C 1
ATOM 637 O O . PRO A 1 89 ? -7.82 -19.547 6.086 1 96.56 89 PRO A O 1
ATOM 640 N N . ALA A 1 90 ? -9.977 -19.75 5.895 1 96.69 90 ALA A N 1
ATOM 641 C CA . ALA A 1 90 ? -9.984 -21.078 6.492 1 96.69 90 ALA A CA 1
ATOM 642 C C . ALA A 1 90 ? -9.547 -22.141 5.48 1 96.69 90 ALA A C 1
ATOM 644 O O . ALA A 1 90 ? -9.195 -23.266 5.859 1 96.69 90 ALA A O 1
ATOM 645 N N . ASN A 1 91 ? -9.656 -21.875 4.207 1 97.5 91 ASN A N 1
ATOM 646 C CA . ASN A 1 91 ? -9.18 -22.75 3.146 1 97.5 91 ASN A CA 1
ATOM 647 C C . ASN A 1 91 ? -7.664 -22.656 2.973 1 97.5 91 ASN A C 1
ATOM 649 O O . ASN A 1 91 ? -7.141 -21.578 2.672 1 97.5 91 ASN A O 1
ATOM 653 N N . ASP A 1 92 ? -6.934 -23.719 3.1 1 96.88 92 ASP A N 1
ATOM 654 C CA . ASP A 1 92 ? -5.477 -23.656 3.07 1 96.88 92 ASP A CA 1
ATOM 655 C C . ASP A 1 92 ? -4.949 -23.781 1.642 1 96.88 92 ASP A C 1
ATOM 657 O O . ASP A 1 92 ? -3.738 -23.734 1.415 1 96.88 92 ASP A O 1
ATOM 661 N N . GLY A 1 93 ? -5.863 -23.891 0.681 1 97.06 93 GLY A N 1
ATOM 662 C CA . GLY A 1 93 ? -5.512 -23.859 -0.729 1 97.06 93 GLY A CA 1
ATOM 663 C C . GLY A 1 93 ? -5 -25.188 -1.25 1 97.06 93 GLY A C 1
ATOM 664 O O . GLY A 1 93 ? -4.738 -25.328 -2.445 1 97.06 93 GLY A O 1
ATOM 665 N N . THR A 1 94 ? -4.91 -26.203 -0.356 1 96.31 94 THR A N 1
ATOM 666 C CA . THR A 1 94 ? -4.352 -27.5 -0.737 1 96.31 94 THR A CA 1
ATOM 667 C C . THR A 1 94 ? -5.215 -28.172 -1.799 1 96.31 94 THR A C 1
ATOM 669 O O . THR A 1 94 ? -4.695 -28.734 -2.77 1 96.31 94 THR A O 1
ATOM 672 N N . ALA A 1 95 ? -6.523 -28.125 -1.584 1 95.56 95 ALA A N 1
ATOM 673 C CA . ALA A 1 95 ? -7.449 -28.75 -2.527 1 95.56 95 ALA A CA 1
ATOM 674 C C . ALA A 1 95 ? -7.297 -28.141 -3.922 1 95.56 95 ALA A C 1
ATOM 676 O O . ALA A 1 95 ? -7.602 -28.797 -4.922 1 95.56 95 ALA A O 1
ATOM 677 N N . GLN A 1 96 ? -6.844 -26.891 -4.078 1 95.06 96 GLN A N 1
ATOM 678 C CA . GLN A 1 96 ? -6.668 -26.188 -5.348 1 95.06 96 GLN A CA 1
ATOM 679 C C . GLN A 1 96 ? -5.219 -26.266 -5.82 1 95.06 96 GLN A C 1
ATOM 681 O O . GLN A 1 96 ? -4.832 -25.578 -6.766 1 95.06 96 GLN A O 1
ATOM 686 N N . ASN A 1 97 ? -4.387 -27.078 -5.109 1 94.5 97 ASN A N 1
ATOM 687 C CA . ASN A 1 97 ? -2.961 -27.188 -5.391 1 94.5 97 ASN A CA 1
ATOM 688 C C . ASN A 1 97 ? -2.26 -25.844 -5.246 1 94.5 97 ASN A C 1
ATOM 690 O O . ASN A 1 97 ? -1.353 -25.531 -6.02 1 94.5 97 ASN A O 1
ATOM 694 N N . MET A 1 98 ? -2.781 -25.031 -4.34 1 96.38 98 MET A N 1
ATOM 695 C CA . MET A 1 98 ? -2.258 -23.688 -4.137 1 96.38 98 MET A CA 1
ATOM 696 C C . MET A 1 98 ? -1.77 -23.5 -2.703 1 96.38 98 MET A C 1
ATOM 698 O O . MET A 1 98 ? -1.646 -22.375 -2.223 1 96.38 98 MET A O 1
ATOM 702 N N . GLY A 1 99 ? -1.52 -24.578 -2.066 1 97.25 99 GLY A N 1
ATOM 703 C CA . GLY A 1 99 ? -1.17 -24.516 -0.657 1 97.25 99 GLY A CA 1
ATOM 7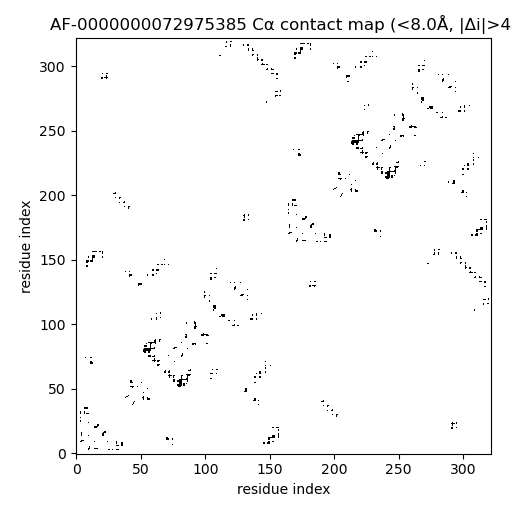04 C C . GLY A 1 99 ? 0.005 -23.594 -0.378 1 97.25 99 GLY A C 1
ATOM 705 O O . GLY A 1 99 ? -0.074 -22.719 0.491 1 97.25 99 GLY A O 1
ATOM 706 N N . VAL A 1 100 ? 1.088 -23.766 -1.135 1 96.38 100 VAL A N 1
ATOM 707 C CA . VAL A 1 100 ? 2.303 -22.969 -0.937 1 96.38 100 VAL A CA 1
ATOM 708 C C . VAL A 1 100 ? 2.023 -21.5 -1.247 1 96.38 100 VAL A C 1
ATOM 710 O O . VAL A 1 100 ? 2.498 -20.609 -0.539 1 96.38 100 VAL A O 1
ATOM 713 N N . VAL A 1 101 ? 1.194 -21.266 -2.234 1 96.88 101 VAL A N 1
ATOM 714 C CA . VAL A 1 101 ? 0.854 -19.906 -2.662 1 96.88 101 VAL A CA 1
ATOM 715 C C . VAL A 1 101 ? 0.023 -19.219 -1.584 1 96.88 101 VAL A C 1
ATOM 717 O O . VAL A 1 101 ? 0.294 -18.078 -1.222 1 96.88 101 VAL A O 1
ATOM 720 N N . VAL A 1 102 ? -0.935 -19.953 -1.097 1 97.06 102 VAL A N 1
ATOM 721 C CA . VAL A 1 102 ? -1.811 -19.422 -0.06 1 97.06 102 VAL A CA 1
ATOM 722 C C . VAL A 1 102 ? -0.992 -19.094 1.186 1 97.06 102 VAL A C 1
ATOM 724 O O . VAL A 1 102 ? -1.169 -18.031 1.786 1 97.06 102 VAL A O 1
ATOM 727 N N . THR A 1 103 ? -0.114 -19.969 1.552 1 95 103 THR A N 1
ATOM 728 C CA . THR A 1 103 ? 0.744 -19.75 2.711 1 95 103 THR A CA 1
ATOM 729 C C . THR A 1 103 ? 1.579 -18.484 2.535 1 95 103 THR A C 1
ATOM 731 O O . THR A 1 103 ? 1.697 -17.672 3.459 1 95 103 THR A O 1
ATOM 734 N N . PHE A 1 104 ? 2.105 -18.312 1.376 1 94.06 104 PHE A N 1
ATOM 735 C CA . PHE A 1 104 ? 2.906 -17.141 1.06 1 94.06 104 PHE A CA 1
ATOM 736 C C . PHE A 1 104 ? 2.061 -15.875 1.139 1 94.06 104 PHE A C 1
ATOM 738 O O . PHE A 1 104 ? 2.461 -14.891 1.769 1 94.06 104 PHE A O 1
ATOM 745 N N . MET A 1 105 ? 0.892 -15.859 0.53 1 94.44 105 MET A N 1
ATOM 746 C CA . MET A 1 105 ? 0.026 -14.688 0.489 1 94.44 105 MET A CA 1
ATOM 747 C C . MET A 1 105 ? -0.415 -14.289 1.893 1 94.44 105 MET A C 1
ATOM 749 O O . MET A 1 105 ? -0.424 -13.102 2.229 1 94.44 105 MET A O 1
ATOM 753 N N . ASP A 1 106 ? -0.746 -15.258 2.701 1 94.12 106 ASP A N 1
ATOM 754 C CA . ASP A 1 106 ? -1.167 -14.977 4.07 1 94.12 106 ASP A CA 1
ATOM 755 C C . ASP A 1 106 ? -0.023 -14.383 4.887 1 94.12 106 ASP A C 1
ATOM 757 O O . ASP A 1 106 ? -0.229 -13.453 5.664 1 94.12 106 ASP A O 1
ATOM 761 N N . LYS A 1 107 ? 1.126 -14.953 4.668 1 89.88 107 LYS A N 1
ATOM 762 C CA . LYS A 1 107 ? 2.289 -14.477 5.406 1 89.88 107 LYS A CA 1
ATOM 763 C C . LYS A 1 107 ? 2.617 -13.031 5.043 1 89.88 107 LYS A C 1
ATOM 765 O O . LYS A 1 107 ? 2.816 -12.188 5.922 1 89.88 107 LYS A O 1
ATOM 770 N N . VAL A 1 108 ? 2.674 -12.75 3.746 1 86.12 108 VAL A N 1
ATOM 771 C CA . VAL A 1 108 ? 2.996 -11.406 3.271 1 86.12 108 VAL A CA 1
ATOM 772 C C . VAL A 1 108 ? 1.956 -10.414 3.787 1 86.12 108 VAL A C 1
ATOM 774 O O . VAL A 1 108 ? 2.299 -9.297 4.191 1 86.12 108 VAL A O 1
ATOM 777 N N . ALA A 1 109 ? 0.68 -10.773 3.773 1 84.56 109 ALA A N 1
ATOM 778 C CA . ALA A 1 109 ? -0.419 -9.898 4.184 1 84.56 109 ALA A CA 1
ATOM 779 C C . ALA A 1 109 ? -0.327 -9.562 5.668 1 84.56 109 ALA A C 1
ATOM 781 O O . ALA A 1 109 ? -0.617 -8.438 6.074 1 84.56 109 ALA A O 1
ATOM 782 N N . ALA A 1 110 ? 0.102 -10.469 6.477 1 79.5 110 ALA A N 1
ATOM 783 C CA . ALA A 1 110 ? 0.044 -10.305 7.926 1 79.5 110 ALA A CA 1
ATOM 784 C C . ALA A 1 110 ? 1.418 -9.969 8.5 1 79.5 110 ALA A C 1
ATOM 786 O O . ALA A 1 110 ? 1.521 -9.297 9.531 1 79.5 110 ALA A O 1
ATOM 787 N N . GLN A 1 111 ? 2.441 -10.461 7.895 1 81.06 111 GLN A N 1
ATOM 788 C CA . GLN A 1 111 ? 3.787 -10.391 8.453 1 81.06 111 GLN A CA 1
ATOM 789 C C . GLN A 1 111 ? 4.82 -10.109 7.363 1 81.06 111 GLN A C 1
ATOM 791 O O . GLN A 1 111 ? 5.773 -10.875 7.191 1 81.06 111 GLN A O 1
ATOM 796 N N . THR A 1 112 ? 4.672 -9 6.73 1 75.62 112 THR A N 1
ATOM 797 C CA . THR A 1 112 ? 5.527 -8.664 5.598 1 75.62 112 THR A CA 1
ATOM 798 C C . THR A 1 112 ? 7 -8.719 5.996 1 75.62 112 THR A C 1
ATOM 800 O O . THR A 1 112 ? 7.844 -9.188 5.23 1 75.62 112 THR A O 1
ATOM 803 N N . ARG A 1 113 ? 7.328 -8.367 7.227 1 74.44 113 ARG A N 1
ATOM 804 C CA . ARG A 1 113 ? 8.703 -8.281 7.715 1 74.44 113 ARG A CA 1
ATOM 805 C C . ARG A 1 113 ? 9.305 -9.672 7.895 1 74.44 113 ARG A C 1
ATOM 807 O O . ARG A 1 113 ? 10.523 -9.812 8.008 1 74.44 113 ARG A O 1
ATOM 814 N N . GLU A 1 114 ? 8.43 -10.648 7.965 1 79.12 114 GLU A N 1
ATOM 815 C CA . GLU A 1 114 ? 8.898 -12 8.242 1 79.12 114 GLU A CA 1
ATOM 816 C C . GLU A 1 114 ? 9.086 -12.789 6.953 1 79.12 114 GLU A C 1
ATOM 818 O O . GLU A 1 114 ? 9.5 -13.953 6.988 1 79.12 114 GLU A O 1
ATOM 823 N N . VAL A 1 115 ? 8.742 -12.242 5.844 1 82.19 115 VAL A N 1
ATOM 824 C CA . VAL A 1 115 ? 8.945 -12.906 4.562 1 82.19 115 VAL A CA 1
ATOM 825 C C . VAL A 1 115 ? 10.438 -13.047 4.285 1 82.19 115 VAL A C 1
ATOM 827 O O . VAL A 1 115 ? 11.195 -12.094 4.449 1 82.19 115 VAL A O 1
ATOM 830 N N . ARG A 1 116 ? 10.852 -14.227 3.947 1 82 116 ARG A N 1
ATOM 831 C CA . ARG A 1 116 ? 12.258 -14.547 3.756 1 82 116 ARG A CA 1
ATOM 832 C C . ARG A 1 116 ? 12.484 -15.234 2.412 1 82 116 ARG A C 1
ATOM 834 O O . ARG A 1 116 ? 11.531 -15.617 1.737 1 82 116 ARG A O 1
ATOM 841 N N . ALA A 1 117 ? 13.773 -15.43 2.121 1 81.44 117 ALA A N 1
ATOM 842 C CA . ALA A 1 117 ? 14.188 -16.078 0.876 1 81.44 117 ALA A CA 1
ATOM 843 C C . ALA A 1 117 ? 13.617 -17.484 0.773 1 81.44 117 ALA A C 1
ATOM 845 O O . ALA A 1 117 ? 13.289 -17.953 -0.321 1 81.44 117 ALA A O 1
ATOM 846 N N . ASN A 1 118 ? 13.438 -18.094 1.885 1 88.38 118 ASN A N 1
ATOM 847 C CA . ASN A 1 118 ? 12.914 -19.453 1.892 1 88.38 118 ASN A CA 1
ATOM 848 C C . ASN A 1 118 ? 11.469 -19.5 1.396 1 88.38 118 ASN A C 1
ATOM 850 O O . ASN A 1 118 ? 11.047 -20.5 0.816 1 88.38 118 ASN A O 1
ATOM 854 N N . ASP A 1 119 ? 10.711 -18.469 1.628 1 90.5 119 ASP A N 1
ATOM 855 C CA . ASP A 1 119 ? 9.359 -18.406 1.098 1 90.5 119 ASP A CA 1
ATOM 856 C C . ASP A 1 119 ? 9.359 -18.391 -0.429 1 90.5 119 ASP A C 1
ATOM 858 O O . ASP A 1 119 ? 8.516 -19.016 -1.066 1 90.5 119 ASP A O 1
ATOM 862 N N . ILE A 1 120 ? 10.328 -17.766 -0.96 1 88.06 120 ILE A N 1
ATOM 863 C CA . ILE A 1 120 ? 10.477 -17.688 -2.41 1 88.06 120 ILE A CA 1
ATOM 864 C C . ILE A 1 120 ? 10.891 -19.031 -2.969 1 88.06 120 ILE A C 1
ATOM 866 O O . ILE A 1 120 ? 10.328 -19.516 -3.953 1 88.06 120 ILE A O 1
ATOM 870 N N . THR A 1 121 ? 11.82 -19.625 -2.279 1 90.81 121 THR A N 1
ATOM 871 C CA . THR A 1 121 ? 12.312 -20.922 -2.734 1 90.81 121 THR A CA 1
ATOM 872 C C . THR A 1 121 ? 11.195 -21.969 -2.688 1 90.81 121 THR A C 1
ATOM 874 O O . THR A 1 121 ? 11.133 -22.859 -3.537 1 90.81 121 THR A O 1
ATOM 877 N N . SER A 1 122 ? 10.383 -21.844 -1.659 1 93.44 122 SER A N 1
ATOM 878 C CA . SER A 1 122 ? 9.25 -22.766 -1.558 1 93.44 122 SER A CA 1
ATOM 879 C C . SER A 1 122 ? 8.305 -22.594 -2.74 1 93.44 122 SER A C 1
ATOM 881 O O . SER A 1 122 ? 7.789 -23.594 -3.268 1 93.44 122 SER A O 1
ATOM 883 N N . LEU A 1 123 ? 8.07 -21.406 -3.17 1 93.94 123 LEU A N 1
ATOM 884 C CA . LEU A 1 123 ? 7.219 -21.141 -4.324 1 93.94 123 LEU A CA 1
ATOM 885 C C . LEU A 1 123 ? 7.852 -21.688 -5.602 1 93.94 123 LEU A C 1
ATOM 887 O O . LEU A 1 123 ? 7.176 -22.312 -6.422 1 93.94 123 LEU A O 1
ATOM 891 N N . GLN A 1 124 ? 9.125 -21.453 -5.695 1 91.06 124 GLN A N 1
ATOM 892 C CA . GLN A 1 124 ? 9.852 -21.953 -6.859 1 91.06 124 GLN A CA 1
ATOM 893 C C . GLN A 1 124 ? 9.789 -23.469 -6.918 1 91.06 124 GLN A C 1
ATOM 895 O O . GLN A 1 124 ? 9.57 -24.047 -7.984 1 91.06 124 GLN A O 1
ATOM 900 N N . ALA A 1 125 ? 9.992 -24.062 -5.773 1 94.56 125 ALA A N 1
ATOM 901 C CA . ALA A 1 125 ? 9.953 -25.516 -5.695 1 94.56 125 ALA A CA 1
ATOM 902 C C . ALA A 1 125 ? 8.57 -26.047 -6.066 1 94.56 125 ALA A C 1
ATOM 904 O O . ALA A 1 125 ? 8.445 -27.156 -6.594 1 94.56 125 ALA A O 1
ATOM 905 N N . ALA A 1 126 ? 7.562 -25.234 -5.867 1 95.5 126 ALA A N 1
ATOM 906 C CA . ALA A 1 126 ? 6.195 -25.609 -6.211 1 95.5 126 ALA A CA 1
ATOM 907 C C . ALA A 1 126 ? 5.891 -25.312 -7.676 1 95.5 126 ALA A C 1
ATOM 909 O O . ALA A 1 126 ? 4.773 -25.531 -8.141 1 95.5 126 ALA A O 1
ATOM 910 N N . GLY A 1 127 ? 6.879 -24.734 -8.344 1 94.12 127 GLY A N 1
ATOM 911 C CA . GLY A 1 127 ? 6.746 -24.547 -9.781 1 94.12 127 GLY A CA 1
ATOM 912 C C . GLY A 1 127 ? 6.289 -23.141 -10.156 1 94.12 127 GLY A C 1
ATOM 913 O O . GLY A 1 127 ? 5.957 -22.875 -11.312 1 94.12 127 GLY A O 1
ATOM 914 N N . VAL A 1 128 ? 6.281 -22.281 -9.281 1 93.94 128 VAL A N 1
ATOM 915 C CA . VAL A 1 128 ? 5.887 -20.906 -9.562 1 93.94 128 VAL A CA 1
ATOM 916 C C . VAL A 1 128 ? 7.074 -20.125 -10.133 1 93.94 128 VAL A C 1
ATOM 918 O O . VAL A 1 128 ? 8.148 -20.109 -9.539 1 93.94 128 VAL A O 1
ATOM 921 N N . SER A 1 129 ? 6.863 -19.531 -11.281 1 89.94 129 SER A N 1
ATOM 922 C CA . SER A 1 129 ? 7.941 -18.781 -11.922 1 89.94 129 SER A CA 1
ATOM 923 C C . SER A 1 129 ? 8.25 -17.5 -11.156 1 89.94 129 SER A C 1
ATOM 925 O O . SER A 1 129 ? 7.406 -17 -10.398 1 89.94 129 SER A O 1
ATOM 927 N N . ASP A 1 130 ? 9.398 -16.922 -11.383 1 84.38 130 ASP A N 1
ATOM 928 C CA . ASP A 1 130 ? 9.789 -15.664 -10.758 1 84.38 130 ASP A CA 1
ATOM 929 C C . ASP A 1 130 ? 8.82 -14.547 -11.133 1 84.38 130 ASP A C 1
ATOM 931 O O . ASP A 1 130 ? 8.43 -13.742 -10.281 1 84.38 130 ASP A O 1
ATOM 935 N N . ALA A 1 131 ? 8.438 -14.547 -12.367 1 83.88 131 ALA A N 1
ATOM 936 C CA . ALA A 1 131 ? 7.492 -13.539 -12.836 1 83.88 131 ALA A CA 1
ATOM 937 C C . ALA A 1 131 ? 6.164 -13.641 -12.086 1 83.88 131 ALA A C 1
ATOM 939 O O . ALA A 1 131 ? 5.566 -12.625 -11.727 1 83.88 131 ALA A O 1
ATOM 940 N N . ASP A 1 132 ? 5.789 -14.812 -11.828 1 91.19 132 ASP A N 1
ATOM 941 C CA . ASP A 1 132 ? 4.5 -15.023 -11.164 1 91.19 132 ASP A CA 1
ATOM 942 C C . ASP A 1 132 ? 4.598 -14.727 -9.672 1 91.19 132 ASP A C 1
ATOM 944 O O . ASP A 1 132 ? 3.607 -14.344 -9.039 1 91.19 132 ASP A O 1
ATOM 948 N N . ILE A 1 133 ? 5.762 -14.914 -9.086 1 89.62 133 ILE A N 1
ATOM 949 C CA . ILE A 1 133 ? 5.98 -14.531 -7.695 1 89.62 133 ILE A CA 1
ATOM 950 C C . ILE A 1 133 ? 5.902 -13.016 -7.555 1 89.62 133 ILE A C 1
ATOM 952 O O . ILE A 1 133 ? 5.289 -12.508 -6.617 1 89.62 133 ILE A O 1
ATOM 956 N N . VAL A 1 134 ? 6.484 -12.359 -8.531 1 84.12 134 VAL A N 1
ATOM 957 C CA . VAL A 1 134 ? 6.43 -10.898 -8.531 1 84.12 134 VAL A CA 1
ATOM 958 C C . VAL A 1 134 ? 4.977 -10.438 -8.602 1 84.12 134 VAL A C 1
ATOM 960 O O . VAL A 1 134 ? 4.582 -9.508 -7.887 1 84.12 134 VAL A O 1
ATOM 963 N N . ARG A 1 135 ? 4.211 -11.102 -9.359 1 88.94 135 ARG A N 1
ATOM 964 C CA . ARG A 1 135 ? 2.799 -10.75 -9.484 1 88.94 135 ARG A CA 1
ATOM 965 C C . ARG A 1 135 ? 2.064 -10.938 -8.164 1 88.94 135 ARG A C 1
ATOM 967 O O . ARG A 1 135 ? 1.204 -10.133 -7.801 1 88.94 135 ARG A O 1
ATOM 974 N N . LEU A 1 136 ? 2.416 -11.938 -7.445 1 91.94 136 LEU A N 1
ATOM 975 C CA . LEU A 1 136 ? 1.805 -12.172 -6.141 1 91.94 136 LEU A CA 1
ATOM 976 C C . LEU A 1 136 ? 2.191 -11.078 -5.156 1 91.94 136 LEU A C 1
ATOM 978 O O . LEU A 1 136 ? 1.345 -10.578 -4.41 1 91.94 136 LEU A O 1
ATOM 982 N N . ALA A 1 137 ? 3.455 -10.797 -5.18 1 87.56 137 ALA A N 1
ATOM 983 C CA . ALA A 1 137 ? 3.943 -9.742 -4.297 1 87.56 137 ALA A CA 1
ATOM 984 C C . ALA A 1 137 ? 3.262 -8.414 -4.602 1 87.56 137 ALA A C 1
ATOM 986 O O . ALA A 1 137 ? 2.875 -7.684 -3.684 1 87.56 137 ALA A O 1
ATOM 987 N N . GLU A 1 138 ? 3.143 -8.125 -5.871 1 87.06 138 GLU A N 1
ATOM 988 C CA . GLU A 1 138 ? 2.48 -6.906 -6.316 1 87.06 138 GLU A CA 1
ATOM 989 C C . GLU A 1 138 ? 1.029 -6.863 -5.84 1 87.06 138 GLU A C 1
ATOM 991 O O . GLU A 1 138 ? 0.558 -5.828 -5.363 1 87.06 138 GLU A O 1
ATOM 996 N N . LEU A 1 139 ? 0.36 -7.941 -6.016 1 92.69 139 LEU A N 1
ATOM 997 C CA . LEU A 1 139 ? -1.031 -8.047 -5.59 1 92.69 139 LEU A CA 1
ATOM 998 C C . LEU A 1 139 ? -1.165 -7.77 -4.098 1 92.69 139 LEU A C 1
ATOM 1000 O O . LEU A 1 139 ? -2.037 -7.004 -3.68 1 92.69 139 LEU A O 1
ATOM 1004 N N . ASN A 1 140 ? -0.348 -8.352 -3.363 1 93.31 140 ASN A N 1
ATOM 1005 C CA . ASN A 1 140 ? -0.378 -8.156 -1.917 1 93.31 140 ASN A CA 1
ATOM 1006 C C . ASN A 1 140 ? -0.07 -6.711 -1.541 1 93.31 140 ASN A C 1
ATOM 1008 O O . ASN A 1 140 ? -0.748 -6.129 -0.694 1 93.31 140 ASN A O 1
ATOM 1012 N N . ALA A 1 141 ? 0.994 -6.195 -2.152 1 90.88 141 ALA A N 1
ATOM 1013 C CA . ALA A 1 141 ? 1.374 -4.809 -1.892 1 90.88 141 ALA A CA 1
ATOM 1014 C C . ALA A 1 141 ? 0.219 -3.857 -2.193 1 90.88 141 ALA A C 1
ATOM 1016 O O . ALA A 1 141 ? -0.062 -2.945 -1.413 1 90.88 141 ALA A O 1
ATOM 1017 N N . PHE A 1 142 ? -0.435 -4.055 -3.258 1 92.25 142 PHE A N 1
ATOM 1018 C CA . PHE A 1 142 ? -1.544 -3.191 -3.645 1 92.25 142 PHE A CA 1
ATOM 1019 C C . PHE A 1 142 ? -2.682 -3.283 -2.635 1 92.25 142 PHE A C 1
ATOM 1021 O O . PHE A 1 142 ? -3.256 -2.266 -2.242 1 92.25 142 PHE A O 1
ATOM 1028 N N . LEU A 1 143 ? -3.061 -4.453 -2.287 1 93.25 143 LEU A N 1
ATOM 1029 C CA . LEU A 1 143 ? -4.164 -4.625 -1.352 1 93.25 143 LEU A CA 1
ATOM 1030 C C . LEU A 1 143 ? -3.828 -4.02 0.007 1 93.25 143 LEU A C 1
ATOM 1032 O O . LEU A 1 143 ? -4.699 -3.467 0.679 1 93.25 143 LEU A O 1
ATOM 1036 N N . ALA A 1 144 ? -2.607 -4.172 0.415 1 88.69 144 ALA A N 1
ATOM 1037 C CA . ALA A 1 144 ? -2.184 -3.52 1.652 1 88.69 144 ALA A CA 1
ATOM 1038 C C . ALA A 1 144 ? -2.389 -2.008 1.574 1 88.69 144 ALA A C 1
ATOM 1040 O O . ALA A 1 144 ? -2.859 -1.39 2.531 1 88.69 144 ALA A O 1
ATOM 1041 N N . PHE A 1 145 ? -2.037 -1.431 0.494 1 90.75 145 PHE A N 1
ATOM 1042 C CA . PHE A 1 145 ? -2.252 -0.005 0.27 1 90.75 145 PHE A CA 1
ATOM 1043 C C . PHE A 1 145 ? -3.736 0.335 0.33 1 90.75 145 PHE A C 1
ATOM 1045 O O . PHE A 1 145 ? -4.137 1.27 1.027 1 90.75 145 PHE A O 1
ATOM 1052 N N . GLN A 1 146 ? -4.492 -0.436 -0.463 1 91.25 146 GLN A N 1
ATOM 1053 C CA . GLN A 1 146 ? -5.922 -0.161 -0.548 1 91.25 146 GLN A CA 1
ATOM 1054 C C . GLN A 1 146 ? -6.582 -0.251 0.825 1 91.25 146 GLN A C 1
ATOM 1056 O O . GLN A 1 146 ? -7.414 0.586 1.176 1 91.25 146 GLN A O 1
ATOM 1061 N N . ILE A 1 147 ? -6.262 -1.19 1.614 1 90.38 147 ILE A N 1
ATOM 1062 C CA . ILE A 1 147 ? -6.832 -1.399 2.941 1 90.38 147 ILE A CA 1
ATOM 1063 C C . ILE A 1 147 ? -6.504 -0.207 3.838 1 90.38 147 ILE A C 1
ATOM 1065 O O . ILE A 1 147 ? -7.387 0.329 4.512 1 90.38 147 ILE A O 1
ATOM 1069 N N . ARG A 1 148 ? -5.309 0.23 3.867 1 85 148 ARG A N 1
ATOM 1070 C CA . ARG A 1 148 ? -4.906 1.365 4.691 1 85 148 ARG A CA 1
ATOM 1071 C C . ARG A 1 148 ? -5.582 2.65 4.219 1 85 148 ARG A C 1
ATOM 1073 O O . ARG A 1 148 ? -5.992 3.477 5.035 1 85 148 ARG A O 1
ATOM 1080 N N . MET A 1 149 ? -5.621 2.816 2.871 1 87.5 149 MET A N 1
ATOM 1081 C CA . MET A 1 149 ? -6.27 4 2.316 1 87.5 149 MET A CA 1
ATOM 1082 C C . MET A 1 149 ? -7.734 4.066 2.736 1 87.5 149 MET A C 1
ATOM 1084 O O . MET A 1 149 ? -8.203 5.098 3.223 1 87.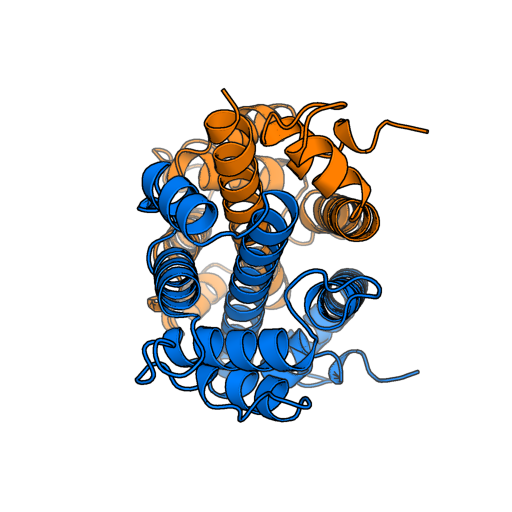5 149 MET A O 1
ATOM 1088 N N . VAL A 1 150 ? -8.422 2.973 2.584 1 88.94 150 VAL A N 1
ATOM 1089 C CA . VAL A 1 150 ? -9.844 2.902 2.928 1 88.94 150 VAL A CA 1
ATOM 1090 C C . VAL A 1 150 ? -10.016 3.102 4.43 1 88.94 150 VAL A C 1
ATOM 1092 O O . VAL A 1 150 ? -10.891 3.857 4.863 1 88.94 150 VAL A O 1
ATOM 1095 N N . ALA A 1 151 ? -9.234 2.432 5.25 1 84.88 151 ALA A N 1
ATOM 1096 C CA . ALA A 1 151 ? -9.305 2.576 6.699 1 84.88 151 ALA A CA 1
ATOM 1097 C C . ALA A 1 151 ? -9.047 4.02 7.121 1 84.88 151 ALA A C 1
ATOM 1099 O O . ALA A 1 151 ? -9.766 4.562 7.973 1 84.88 151 ALA A O 1
ATOM 1100 N N . GLY A 1 152 ? -8.055 4.637 6.547 1 81.38 152 GLY A N 1
ATOM 1101 C CA . GLY A 1 152 ? -7.754 6.023 6.852 1 81.38 152 GLY A CA 1
ATOM 1102 C C . GLY A 1 152 ? -8.891 6.973 6.508 1 81.38 152 GLY A C 1
ATOM 1103 O O . GLY A 1 152 ? -9.258 7.824 7.32 1 81.38 152 GLY A O 1
ATOM 1104 N N . LEU A 1 153 ? -9.43 6.805 5.359 1 83.69 153 LEU A N 1
ATOM 1105 C CA . LEU A 1 153 ? -10.531 7.652 4.914 1 83.69 153 LEU A CA 1
ATOM 1106 C C . LEU A 1 153 ? -11.766 7.441 5.785 1 83.69 153 LEU A C 1
ATOM 1108 O O . LEU A 1 153 ? -12.492 8.391 6.086 1 83.69 153 LEU A O 1
ATOM 1112 N N . SER A 1 154 ? -12.008 6.176 6.137 1 84.38 154 SER A N 1
ATOM 1113 C CA . SER A 1 154 ? -13.164 5.84 6.957 1 84.38 154 SER A CA 1
ATOM 1114 C C . SER A 1 154 ? -13.086 6.504 8.328 1 84.38 154 SER A C 1
ATOM 1116 O O . SER A 1 154 ? -14.102 6.895 8.898 1 84.38 154 SER A O 1
ATOM 1118 N N . LEU A 1 155 ? -11.938 6.555 8.906 1 78.06 155 LEU A N 1
ATOM 1119 C CA . LEU A 1 155 ? -11.75 7.164 10.219 1 78.06 155 LEU A CA 1
ATOM 1120 C C . LEU A 1 155 ? -12.039 8.664 10.172 1 78.06 155 LEU A C 1
ATOM 1122 O O . LEU A 1 155 ? -12.547 9.234 11.141 1 78.06 155 LEU A O 1
ATOM 1126 N N . ILE A 1 156 ? -11.711 9.258 9.078 1 75.31 156 ILE A N 1
ATOM 1127 C CA . ILE A 1 156 ? -11.906 10.695 8.922 1 75.31 156 ILE A CA 1
ATOM 1128 C C . ILE A 1 156 ? -13.398 10.992 8.719 1 75.31 156 ILE A C 1
ATOM 1130 O O . ILE A 1 156 ? -13.891 12.023 9.172 1 75.31 156 ILE A O 1
ATOM 1134 N N . LYS A 1 157 ? -14.102 10.102 7.957 1 70.81 157 LYS A N 1
ATOM 1135 C CA . LYS A 1 157 ? -15.539 10.258 7.75 1 70.81 157 LYS A CA 1
ATOM 1136 C C . LYS A 1 157 ? -16.297 10.242 9.078 1 70.81 157 LYS A C 1
ATOM 1138 O O . LYS A 1 157 ? -17.234 11.008 9.273 1 70.81 157 LYS A O 1
ATOM 1143 N N . GLY A 1 158 ? -16.094 9.195 9.875 1 62.72 158 GLY A N 1
ATOM 1144 C CA . GLY A 1 158 ? -16.797 9.016 11.141 1 62.72 158 GLY A CA 1
ATOM 1145 C C . GLY A 1 158 ? -16.578 10.156 12.109 1 62.72 158 GLY A C 1
ATOM 1146 O O . GLY A 1 158 ? -17.391 10.367 13.023 1 62.72 158 GLY A O 1
ATOM 1147 N N . ASP A 1 159 ? -15.312 10.641 12.289 1 52.66 159 ASP A N 1
ATOM 1148 C CA . ASP A 1 159 ? -15.078 11.68 13.297 1 52.66 159 ASP A CA 1
ATOM 1149 C C . ASP A 1 159 ? -15.922 12.922 13.008 1 52.66 159 ASP A C 1
ATOM 1151 O O . ASP A 1 159 ? -16.078 13.789 13.867 1 52.66 159 ASP A O 1
ATOM 1155 N N . ILE A 1 160 ? -16.375 13.008 11.727 1 44.62 160 ILE A N 1
ATOM 1156 C CA . ILE A 1 160 ? -17.219 14.172 11.484 1 44.62 160 ILE A CA 1
ATOM 1157 C C . ILE A 1 160 ? -18.641 13.883 11.969 1 44.62 160 ILE A C 1
ATOM 1159 O O . ILE A 1 160 ? -19.531 14.734 11.836 1 44.62 160 ILE A O 1
ATOM 1163 N N . ALA A 1 161 ? -18.938 12.766 12.672 1 38.38 161 ALA A N 1
ATOM 1164 C CA . ALA A 1 161 ? -20.266 12.836 13.273 1 38.38 161 ALA A CA 1
ATOM 1165 C C . ALA A 1 161 ? -20.297 13.82 14.438 1 38.38 161 ALA A C 1
ATOM 1167 O O . ALA A 1 161 ? -19.297 13.984 15.141 1 38.38 161 ALA A O 1
ATOM 1168 N N . MET B 1 1 ? 14.031 7.844 -23.156 1 38.12 1 MET B N 1
ATOM 1169 C CA . MET B 1 1 ? 12.953 7.188 -22.422 1 38.12 1 MET B CA 1
ATOM 1170 C C . MET B 1 1 ? 13.453 6.652 -21.078 1 38.12 1 MET B C 1
ATOM 1172 O O . MET B 1 1 ? 14.398 5.855 -21.047 1 38.12 1 MET B O 1
ATOM 1176 N N . SER B 1 2 ? 13.492 7.438 -20.062 1 53.56 2 SER B N 1
ATOM 1177 C CA . SER B 1 2 ? 14.109 7.027 -18.797 1 53.56 2 SER B CA 1
ATOM 1178 C C . SER B 1 2 ? 13.75 5.586 -18.453 1 53.56 2 SER B C 1
ATOM 1180 O O . SER B 1 2 ? 12.609 5.156 -18.656 1 53.56 2 SER B O 1
ATOM 1182 N N . SER B 1 3 ? 14.711 4.582 -18.375 1 74 3 SER B N 1
ATOM 1183 C CA . SER B 1 3 ? 14.641 3.133 -18.203 1 74 3 SER B CA 1
ATOM 1184 C C . SER B 1 3 ? 13.742 2.75 -17.047 1 74 3 SER B C 1
ATOM 1186 O O . SER B 1 3 ? 13.641 3.486 -16.062 1 74 3 SER B O 1
ATOM 1188 N N . VAL B 1 4 ? 12.695 2.027 -17.328 1 77.56 4 VAL B N 1
ATOM 1189 C CA . VAL B 1 4 ? 11.789 1.48 -16.328 1 77.56 4 VAL B CA 1
ATOM 1190 C C . VAL B 1 4 ? 12.578 1.107 -15.07 1 77.56 4 VAL B C 1
ATOM 1192 O O . VAL B 1 4 ? 12.055 1.19 -13.953 1 77.56 4 VAL B O 1
ATOM 1195 N N . PHE B 1 5 ? 13.906 1.02 -15.242 1 79.88 5 PHE B N 1
ATOM 1196 C CA . PHE B 1 5 ? 14.742 0.559 -14.133 1 79.88 5 PHE B CA 1
ATOM 1197 C C . PHE B 1 5 ? 15.234 1.735 -13.305 1 79.88 5 PHE B C 1
ATOM 1199 O O . PHE B 1 5 ? 15.844 1.544 -12.25 1 79.88 5 PHE B O 1
ATOM 1206 N N . GLU B 1 6 ? 14.773 2.896 -13.773 1 85.06 6 GLU B N 1
ATOM 1207 C CA . GLU B 1 6 ? 15.094 4.086 -12.992 1 85.06 6 GLU B CA 1
ATOM 1208 C C . GLU B 1 6 ? 13.945 4.461 -12.055 1 85.06 6 GLU B C 1
ATOM 1210 O O . GLU B 1 6 ? 14.117 5.293 -11.156 1 85.06 6 GLU B O 1
ATOM 1215 N N . MET B 1 7 ? 12.836 3.803 -12.266 1 87.5 7 MET B N 1
ATOM 1216 C CA . MET B 1 7 ? 11.703 4.055 -11.383 1 87.5 7 MET B CA 1
ATOM 1217 C C . MET B 1 7 ? 11.984 3.523 -9.977 1 87.5 7 MET B C 1
ATOM 1219 O O . MET B 1 7 ? 12.609 2.477 -9.82 1 87.5 7 MET B O 1
ATOM 1223 N N . THR B 1 8 ? 11.484 4.227 -9.039 1 90.12 8 THR B N 1
ATOM 1224 C CA . THR B 1 8 ? 11.852 4.047 -7.641 1 90.12 8 THR B CA 1
ATOM 1225 C C . THR B 1 8 ? 11.711 2.582 -7.23 1 90.12 8 THR B C 1
ATOM 1227 O O . THR B 1 8 ? 12.648 1.995 -6.684 1 90.12 8 THR B O 1
ATOM 1230 N N . SER B 1 9 ? 10.57 1.922 -7.527 1 87.38 9 SER B N 1
ATOM 1231 C CA . SER B 1 9 ? 10.32 0.559 -7.07 1 87.38 9 SER B CA 1
ATOM 1232 C C . SER B 1 9 ? 11.359 -0.411 -7.617 1 87.38 9 SER B C 1
ATOM 1234 O O . SER B 1 9 ? 11.867 -1.262 -6.883 1 87.38 9 SER B O 1
ATOM 1236 N N . LEU B 1 10 ? 11.672 -0.21 -8.859 1 86.5 10 LEU B N 1
ATOM 1237 C CA . LEU B 1 10 ? 12.633 -1.111 -9.484 1 86.5 10 LEU B CA 1
ATOM 1238 C C . LEU B 1 10 ? 14.062 -0.75 -9.078 1 86.5 10 LEU B C 1
ATOM 1240 O O . LEU B 1 10 ? 14.852 -1.629 -8.734 1 86.5 10 LEU B O 1
ATOM 1244 N N . ALA B 1 11 ? 14.336 0.53 -9.094 1 87.56 11 ALA B N 1
ATOM 1245 C CA . ALA B 1 11 ? 15.672 0.988 -8.719 1 87.56 11 ALA B CA 1
ATOM 1246 C C . ALA B 1 11 ? 16.016 0.574 -7.293 1 87.56 11 ALA B C 1
ATOM 1248 O O . ALA B 1 11 ? 17.125 0.133 -7.02 1 87.56 11 ALA B O 1
ATOM 1249 N N . CYS B 1 12 ? 15.07 0.576 -6.418 1 89.94 12 CYS B N 1
ATOM 1250 C CA . CYS B 1 12 ? 15.305 0.3 -5.004 1 89.94 12 CYS B CA 1
ATOM 1251 C C . CYS B 1 12 ? 15.242 -1.197 -4.723 1 89.94 12 CYS B C 1
ATOM 1253 O O . CYS B 1 12 ? 15.68 -1.653 -3.668 1 89.94 12 CYS B O 1
ATOM 1255 N N . SER B 1 13 ? 14.695 -1.906 -5.574 1 86.5 13 SER B N 1
ATOM 1256 C CA . SER B 1 13 ? 14.594 -3.346 -5.352 1 86.5 13 SER B CA 1
ATOM 1257 C C . SER B 1 13 ? 15.883 -4.059 -5.734 1 86.5 13 SER B C 1
ATOM 1259 O O . SER B 1 13 ? 16.141 -5.18 -5.285 1 86.5 13 SER B O 1
ATOM 1261 N N . GLY B 1 14 ? 16.656 -3.438 -6.688 1 84.94 14 GLY B N 1
ATOM 1262 C CA . GLY B 1 14 ? 17.875 -4.043 -7.172 1 84.94 14 GLY B CA 1
ATOM 1263 C C . GLY B 1 14 ? 17.656 -4.988 -8.336 1 84.94 14 GLY B C 1
ATOM 1264 O O . GLY B 1 14 ? 18.594 -5.641 -8.797 1 84.94 14 GLY B O 1
ATOM 1265 N N . VAL B 1 15 ? 16.453 -5.125 -8.734 1 82 15 VAL B N 1
ATOM 1266 C CA . VAL B 1 15 ? 16.172 -5.938 -9.914 1 82 15 VAL B CA 1
ATOM 1267 C C . VAL B 1 15 ? 16.891 -5.355 -11.125 1 82 15 VAL B C 1
ATOM 1269 O O . VAL B 1 15 ? 16.969 -4.137 -11.289 1 82 15 VAL B O 1
ATOM 1272 N N . ALA B 1 16 ? 17.5 -6.262 -11.852 1 80.5 16 ALA B N 1
ATOM 1273 C CA . ALA B 1 16 ? 18.359 -5.801 -12.938 1 80.5 16 ALA B CA 1
ATOM 1274 C C . ALA B 1 16 ? 17.797 -6.227 -14.297 1 80.5 16 ALA B C 1
ATOM 1276 O O . ALA B 1 16 ? 17.047 -7.207 -14.383 1 80.5 16 ALA B O 1
ATOM 1277 N N . THR B 1 17 ? 18.141 -5.402 -15.203 1 78.81 17 THR B N 1
ATOM 1278 C CA . THR B 1 17 ? 17.797 -5.773 -16.578 1 78.81 17 THR B CA 1
ATOM 1279 C C . THR B 1 17 ? 18.453 -7.098 -16.953 1 78.81 17 THR B C 1
ATOM 1281 O O . THR B 1 17 ? 19.594 -7.367 -16.578 1 78.81 17 THR B O 1
ATOM 1284 N N . GLY B 1 18 ? 17.797 -7.883 -17.75 1 78.06 18 GLY B N 1
ATOM 1285 C CA . GLY B 1 18 ? 18.359 -9.133 -18.234 1 78.06 18 GLY B CA 1
ATOM 1286 C C . GLY B 1 18 ? 18.203 -10.281 -17.266 1 78.06 18 GLY B C 1
ATOM 1287 O O . GLY B 1 18 ? 18.766 -11.359 -17.469 1 78.06 18 GLY B O 1
ATOM 1288 N N . THR B 1 19 ? 17.703 -10.016 -16.109 1 78.06 19 THR B N 1
ATOM 1289 C CA . THR B 1 19 ? 17.375 -11.078 -15.156 1 78.06 19 THR B CA 1
ATOM 1290 C C . THR B 1 19 ? 15.906 -11.469 -15.266 1 78.06 19 THR B C 1
ATOM 1292 O O . THR B 1 19 ? 15.086 -10.695 -15.773 1 78.06 19 THR B O 1
ATOM 1295 N N . PRO B 1 20 ? 15.672 -12.688 -14.953 1 74.12 20 PRO B N 1
ATOM 1296 C CA . PRO B 1 20 ? 14.258 -13.078 -14.984 1 74.12 20 PRO B CA 1
ATOM 1297 C C . PRO B 1 20 ? 13.359 -12.109 -14.227 1 74.12 20 PRO B C 1
ATOM 1299 O O . PRO B 1 20 ? 12.273 -11.766 -14.695 1 74.12 20 PRO B O 1
ATOM 1302 N N . ALA B 1 21 ? 13.812 -11.656 -13.078 1 74.31 21 ALA B N 1
ATOM 1303 C CA . ALA B 1 21 ? 13.039 -10.68 -12.32 1 74.31 21 ALA B CA 1
ATOM 1304 C C . ALA B 1 21 ? 12.906 -9.375 -13.094 1 74.31 21 ALA B C 1
ATOM 1306 O O . ALA B 1 21 ? 11.844 -8.734 -13.078 1 74.31 21 ALA B O 1
ATOM 1307 N N . GLY B 1 22 ? 13.945 -9.008 -13.703 1 78.81 22 GLY B N 1
ATOM 1308 C CA . GLY B 1 22 ? 13.906 -7.816 -14.539 1 78.81 22 GLY B CA 1
ATOM 1309 C C . GLY B 1 22 ? 12.945 -7.938 -15.703 1 78.81 22 GLY B C 1
ATOM 1310 O O . GLY B 1 22 ? 12.211 -6.996 -16.016 1 78.81 22 GLY B O 1
ATOM 1311 N N . ASP B 1 23 ? 12.992 -9.07 -16.312 1 79.31 23 ASP B N 1
ATOM 1312 C CA . ASP B 1 23 ? 12.078 -9.32 -17.422 1 79.31 23 ASP B CA 1
ATOM 1313 C C . ASP B 1 23 ? 10.625 -9.289 -16.953 1 79.31 23 ASP B C 1
ATOM 1315 O O . ASP B 1 23 ? 9.75 -8.773 -17.641 1 79.31 23 ASP B O 1
ATOM 1319 N N . ALA B 1 24 ? 10.453 -9.875 -15.828 1 75.75 24 ALA B N 1
ATOM 1320 C CA . ALA B 1 24 ? 9.117 -9.852 -15.242 1 75.75 24 ALA B CA 1
ATOM 1321 C C . ALA B 1 24 ? 8.648 -8.422 -14.992 1 75.75 24 ALA B C 1
ATOM 1323 O O . ALA B 1 24 ? 7.488 -8.086 -15.234 1 75.75 24 ALA B O 1
ATOM 1324 N N . ALA B 1 25 ? 9.586 -7.656 -14.516 1 76.25 25 ALA B N 1
ATOM 1325 C CA . ALA B 1 25 ? 9.281 -6.254 -14.25 1 76.25 25 ALA B CA 1
ATOM 1326 C C . ALA B 1 25 ? 8.938 -5.516 -15.539 1 76.25 25 ALA B C 1
ATOM 1328 O O . ALA B 1 25 ? 8.023 -4.68 -15.555 1 76.25 25 ALA B O 1
ATOM 1329 N N . LEU B 1 26 ? 9.625 -5.891 -16.609 1 76.44 26 LEU B N 1
ATOM 1330 C CA . LEU B 1 26 ? 9.375 -5.25 -17.891 1 76.44 26 LEU B CA 1
ATOM 1331 C C . LEU B 1 26 ? 7.992 -5.613 -18.422 1 76.44 26 LEU B C 1
ATOM 1333 O O . LEU B 1 26 ? 7.348 -4.805 -19.094 1 76.44 26 LEU B O 1
ATOM 1337 N N . ASN B 1 27 ? 7.555 -6.789 -18.062 1 76.81 27 ASN B N 1
ATOM 1338 C CA . ASN B 1 27 ? 6.238 -7.23 -18.516 1 76.81 27 ASN B CA 1
ATOM 1339 C C . ASN B 1 27 ? 5.121 -6.512 -17.75 1 76.81 27 ASN B C 1
ATOM 1341 O O . ASN B 1 27 ? 3.961 -6.551 -18.172 1 76.81 27 ASN B O 1
ATOM 1345 N N . ARG B 1 28 ? 5.48 -5.809 -16.75 1 76.25 28 ARG B N 1
ATOM 1346 C CA . ARG B 1 28 ? 4.512 -5.066 -15.953 1 76.25 28 ARG B CA 1
ATOM 1347 C C . ARG B 1 28 ? 4.902 -3.596 -15.844 1 76.25 28 ARG B C 1
ATOM 1349 O O . ARG B 1 28 ? 4.695 -2.969 -14.805 1 76.25 28 ARG B O 1
ATOM 1356 N N . VAL B 1 29 ? 5.363 -3.113 -16.844 1 78.56 29 VAL B N 1
ATOM 1357 C CA . VAL B 1 29 ? 5.902 -1.758 -16.859 1 78.56 29 VAL B CA 1
ATOM 1358 C C . VAL B 1 29 ? 4.801 -0.758 -16.516 1 78.56 29 VAL B C 1
ATOM 1360 O O . VAL B 1 29 ? 5.059 0.257 -15.867 1 78.56 29 VAL B O 1
ATOM 1363 N N . ASN B 1 30 ? 3.631 -1.045 -16.922 1 79.62 30 ASN B N 1
ATOM 1364 C CA . ASN B 1 30 ? 2.52 -0.13 -16.688 1 79.62 30 ASN B CA 1
ATOM 1365 C C . ASN B 1 30 ? 2.273 0.081 -15.195 1 79.62 30 ASN B C 1
ATOM 1367 O O . ASN B 1 30 ? 1.993 1.199 -14.758 1 79.62 30 ASN B O 1
ATOM 1371 N N . VAL B 1 31 ? 2.369 -0.928 -14.414 1 79 31 VAL B N 1
ATOM 1372 C CA . VAL B 1 31 ? 2.178 -0.837 -12.969 1 79 31 VAL B CA 1
ATOM 1373 C C . VAL B 1 31 ? 3.248 0.065 -12.359 1 79 31 VAL B C 1
ATOM 1375 O O . VAL B 1 31 ? 2.949 0.913 -11.516 1 79 31 VAL B O 1
ATOM 1378 N N . PHE B 1 32 ? 4.445 -0.082 -12.82 1 83.5 32 PHE B N 1
ATOM 1379 C CA . PHE B 1 32 ? 5.547 0.694 -12.266 1 83.5 32 PHE B CA 1
ATOM 1380 C C . PHE B 1 32 ? 5.438 2.158 -12.672 1 83.5 32 PHE B C 1
ATOM 1382 O O . PHE B 1 32 ? 5.773 3.053 -11.891 1 83.5 32 PHE B O 1
ATOM 1389 N N . GLU B 1 33 ? 4.918 2.402 -13.859 1 85.5 33 GLU B N 1
ATOM 1390 C CA . GLU B 1 33 ? 4.68 3.775 -14.297 1 85.5 33 GLU B CA 1
ATOM 1391 C C . GLU B 1 33 ? 3.598 4.441 -13.453 1 85.5 33 GLU B C 1
ATOM 1393 O O . GLU B 1 33 ? 3.744 5.598 -13.047 1 85.5 33 GLU B O 1
ATOM 1398 N N . LEU B 1 34 ? 2.557 3.701 -13.25 1 82.25 34 LEU B N 1
ATOM 1399 C CA . LEU B 1 34 ? 1.463 4.23 -12.438 1 82.25 34 LEU B CA 1
ATOM 1400 C C . LEU B 1 34 ? 1.915 4.473 -11 1 82.25 34 LEU B C 1
ATOM 1402 O O . LEU B 1 34 ? 1.544 5.477 -10.391 1 82.25 34 LEU B O 1
ATOM 1406 N N . THR B 1 35 ? 2.744 3.594 -10.531 1 85.12 35 THR B N 1
ATOM 1407 C CA . THR B 1 35 ? 3.215 3.738 -9.156 1 85.12 35 THR B CA 1
ATOM 1408 C C . THR B 1 35 ? 4.176 4.918 -9.039 1 85.12 35 THR B C 1
ATOM 1410 O O . THR B 1 35 ? 4.168 5.633 -8.031 1 85.12 35 THR B O 1
ATOM 1413 N N . GLN B 1 36 ? 4.922 5.113 -10.117 1 88.12 36 GLN B N 1
ATOM 1414 C CA . GLN B 1 36 ? 5.82 6.266 -10.125 1 88.12 36 GLN B CA 1
ATOM 1415 C C . GLN B 1 36 ? 5.035 7.574 -10.156 1 88.12 36 GLN B C 1
ATOM 1417 O O . GLN B 1 36 ? 5.383 8.531 -9.453 1 88.12 36 GLN B O 1
ATOM 1422 N N . ALA B 1 37 ? 4.066 7.586 -10.977 1 86.31 37 ALA B N 1
ATOM 1423 C CA . ALA B 1 37 ? 3.215 8.773 -11.039 1 86.31 37 ALA B CA 1
ATOM 1424 C C . ALA B 1 37 ? 2.545 9.039 -9.695 1 86.31 37 ALA B C 1
ATOM 1426 O O . ALA B 1 37 ? 2.443 10.188 -9.266 1 86.31 37 ALA B O 1
ATOM 1427 N N . ALA B 1 38 ? 2.092 7.988 -9.07 1 85.38 38 ALA B N 1
ATOM 1428 C CA . ALA B 1 38 ? 1.483 8.109 -7.75 1 85.38 38 ALA B CA 1
ATOM 1429 C C . ALA B 1 38 ? 2.49 8.625 -6.727 1 85.38 38 ALA B C 1
ATOM 1431 O O . ALA B 1 38 ? 2.139 9.406 -5.84 1 85.38 38 ALA B O 1
ATOM 1432 N N . GLU B 1 39 ? 3.727 8.18 -6.824 1 90.81 39 GLU B N 1
ATOM 1433 C CA . GLU B 1 39 ? 4.785 8.641 -5.93 1 90.81 39 GLU B CA 1
ATOM 1434 C C . GLU B 1 39 ? 4.934 10.156 -5.988 1 90.81 39 GLU B C 1
ATOM 1436 O O . GLU B 1 39 ? 4.949 10.82 -4.949 1 90.81 39 GLU B O 1
ATOM 1441 N N . ASP B 1 40 ? 5.004 10.633 -7.164 1 88.44 40 ASP B N 1
ATOM 1442 C CA . ASP B 1 40 ? 5.172 12.07 -7.332 1 88.44 40 ASP B CA 1
ATOM 1443 C C . ASP B 1 40 ? 3.955 12.828 -6.809 1 88.44 40 ASP B C 1
ATOM 1445 O O . ASP B 1 40 ? 4.098 13.875 -6.172 1 88.44 40 ASP B O 1
ATOM 1449 N N . ALA B 1 41 ? 2.783 12.32 -7.059 1 86.31 41 ALA B N 1
ATOM 1450 C CA . ALA B 1 41 ? 1.546 12.961 -6.625 1 86.31 41 ALA B CA 1
ATOM 1451 C C . ALA B 1 41 ? 1.444 12.984 -5.105 1 86.31 41 ALA B C 1
ATOM 1453 O O . ALA B 1 41 ? 0.905 13.93 -4.523 1 86.31 41 ALA B O 1
ATOM 1454 N N . VAL B 1 42 ? 1.992 11.992 -4.469 1 90.06 42 VAL B N 1
ATOM 1455 C CA . VAL B 1 42 ? 1.869 11.867 -3.018 1 90.06 42 VAL B CA 1
ATOM 1456 C C . VAL B 1 42 ? 2.986 12.656 -2.334 1 90.06 42 VAL B C 1
ATOM 1458 O O . VAL B 1 42 ? 2.748 13.344 -1.339 1 90.06 42 VAL B O 1
ATOM 1461 N N . LEU B 1 43 ? 4.203 12.617 -2.84 1 93.62 43 LEU B N 1
ATOM 1462 C CA . LEU B 1 43 ? 5.371 13.164 -2.152 1 93.62 43 LEU B CA 1
ATOM 1463 C C . LEU B 1 43 ? 5.609 14.609 -2.559 1 93.62 43 LEU B C 1
ATOM 1465 O O . LEU B 1 43 ? 6.25 15.367 -1.826 1 93.62 43 LEU B O 1
ATOM 1469 N N . ALA B 1 44 ? 5.148 14.945 -3.723 1 90.31 44 ALA B N 1
ATOM 1470 C CA . ALA B 1 44 ? 5.312 16.312 -4.211 1 90.31 44 ALA B CA 1
ATOM 1471 C C . ALA B 1 44 ? 4.047 16.797 -4.902 1 90.31 44 ALA B C 1
ATOM 1473 O O . ALA B 1 44 ? 4.078 17.188 -6.078 1 90.31 44 ALA B O 1
ATOM 1474 N N . PRO B 1 45 ? 2.955 16.875 -4.176 1 86 45 PRO B N 1
ATOM 1475 C CA . PRO B 1 45 ? 1.688 17.281 -4.789 1 86 45 PRO B CA 1
ATOM 1476 C C . PRO B 1 45 ? 1.661 18.766 -5.152 1 86 45 PRO B C 1
ATOM 1478 O O . PRO B 1 45 ? 2.4 19.562 -4.57 1 86 45 PRO B O 1
ATOM 1481 N N . VAL B 1 46 ? 0.846 19.031 -6.09 1 81 46 VAL B N 1
ATOM 1482 C CA . VAL B 1 46 ? 0.652 20.422 -6.48 1 81 46 VAL B CA 1
ATOM 1483 C C . VAL B 1 46 ? 0.095 21.219 -5.301 1 81 46 VAL B C 1
ATOM 1485 O O . VAL B 1 46 ? 0.594 22.297 -4.98 1 81 46 VAL B O 1
ATOM 1488 N N . ASP B 1 47 ? -0.873 20.672 -4.625 1 84.56 47 ASP B N 1
ATOM 1489 C CA . ASP B 1 47 ? -1.422 21.25 -3.398 1 84.56 47 ASP B CA 1
ATOM 1490 C C . ASP B 1 47 ? -1.012 20.422 -2.178 1 84.56 47 ASP B C 1
ATOM 1492 O O . ASP B 1 47 ? -1.604 19.375 -1.897 1 84.56 47 ASP B O 1
ATOM 1496 N N . ALA B 1 48 ? -0.08 20.922 -1.423 1 88 48 ALA B N 1
ATOM 1497 C CA . ALA B 1 48 ? 0.528 20.172 -0.331 1 88 48 ALA B CA 1
ATOM 1498 C C . ALA B 1 48 ? -0.259 20.344 0.964 1 88 48 ALA B C 1
ATOM 1500 O O . ALA B 1 48 ? -0.054 19.609 1.929 1 88 48 ALA B O 1
ATOM 1501 N N . GLY B 1 49 ? -1.216 21.344 0.961 1 89.56 49 GLY B N 1
ATOM 1502 C CA . GLY B 1 49 ? -1.878 21.672 2.213 1 89.56 49 GLY B CA 1
ATOM 1503 C C . GLY B 1 49 ? -0.908 22.016 3.328 1 89.56 49 GLY B C 1
ATOM 1504 O O . GLY B 1 49 ? -0.001 22.828 3.139 1 89.56 49 GLY B O 1
ATOM 1505 N N . ALA B 1 50 ? -1.087 21.422 4.43 1 93.19 50 ALA B N 1
ATOM 1506 C CA . ALA B 1 50 ? -0.295 21.75 5.609 1 93.19 50 ALA B CA 1
ATOM 1507 C C . ALA B 1 50 ? 1.07 21.062 5.562 1 93.19 50 ALA B C 1
ATOM 1509 O O . ALA B 1 50 ? 1.946 21.359 6.379 1 93.19 50 ALA B O 1
ATOM 1510 N N . TRP B 1 51 ? 1.298 20.25 4.527 1 95.44 51 TRP B N 1
ATOM 1511 C CA . TRP B 1 51 ? 2.498 19.422 4.516 1 95.44 51 TRP B CA 1
ATOM 1512 C C . TRP B 1 51 ? 3.334 19.688 3.27 1 95.44 51 TRP B C 1
ATOM 1514 O O . TRP B 1 51 ? 3.211 18.969 2.268 1 95.44 51 TRP B O 1
ATOM 1524 N N . PRO B 1 52 ? 4.242 20.625 3.371 1 95.31 52 PRO B N 1
ATOM 1525 C CA . PRO B 1 52 ? 5.094 20.891 2.211 1 95.31 52 PRO B CA 1
ATOM 1526 C C . PRO B 1 52 ? 5.918 19.672 1.793 1 95.31 52 PRO B C 1
ATOM 1528 O O . PRO B 1 52 ? 6.039 18.703 2.559 1 95.31 52 PRO B O 1
ATOM 1531 N N . ALA B 1 53 ? 6.496 19.781 0.614 1 95 53 ALA B N 1
ATOM 1532 C CA . ALA B 1 53 ? 7.227 18.672 0.018 1 95 53 ALA B CA 1
ATOM 1533 C C . ALA B 1 53 ? 8.375 18.219 0.92 1 95 53 ALA B C 1
ATOM 1535 O O . ALA B 1 53 ? 8.68 17.031 1.004 1 95 53 ALA B O 1
ATOM 1536 N N . GLU B 1 54 ? 9.008 19.141 1.591 1 96.12 54 GLU B N 1
ATOM 1537 C CA . GLU B 1 54 ? 10.133 18.812 2.461 1 96.12 54 GLU B CA 1
ATOM 1538 C C . GLU B 1 54 ? 9.688 17.969 3.646 1 96.12 54 GLU B C 1
ATOM 1540 O O . GLU B 1 54 ? 10.375 17.016 4.039 1 96.12 54 GLU B O 1
ATOM 1545 N N . THR B 1 55 ? 8.547 18.266 4.18 1 96.94 55 THR B N 1
ATOM 1546 C CA . THR B 1 55 ? 7.988 17.516 5.293 1 96.94 55 THR B CA 1
ATOM 1547 C C . THR B 1 55 ? 7.605 16.109 4.848 1 96.94 55 THR B C 1
ATOM 1549 O O . THR B 1 55 ? 7.875 15.125 5.555 1 96.94 55 THR B O 1
ATOM 1552 N N . ARG B 1 56 ? 7.039 16.031 3.74 1 96.94 56 ARG B N 1
ATOM 1553 C CA . ARG B 1 56 ? 6.652 14.742 3.199 1 96.94 56 ARG B CA 1
ATOM 1554 C C . ARG B 1 56 ? 7.871 13.859 2.947 1 96.94 56 ARG B C 1
ATOM 1556 O O . ARG B 1 56 ? 7.848 12.664 3.223 1 96.94 56 ARG B O 1
ATOM 1563 N N . ALA B 1 57 ? 8.883 14.5 2.426 1 97.31 57 ALA B N 1
ATOM 1564 C CA . ALA B 1 57 ? 10.133 13.766 2.209 1 97.31 57 ALA B CA 1
ATOM 1565 C C . ALA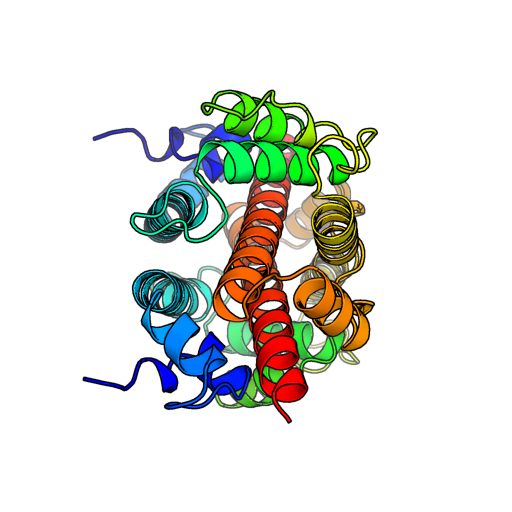 B 1 57 ? 10.703 13.25 3.527 1 97.31 57 ALA B C 1
ATOM 1567 O O . ALA B 1 57 ? 11.172 12.109 3.602 1 97.31 57 ALA B O 1
ATOM 1568 N N . ALA B 1 58 ? 10.672 14.031 4.52 1 98.06 58 ALA B N 1
ATOM 1569 C CA . ALA B 1 58 ? 11.164 13.617 5.832 1 98.06 58 ALA B CA 1
ATOM 1570 C C . ALA B 1 58 ? 10.352 12.445 6.375 1 98.06 58 ALA B C 1
ATOM 1572 O O . ALA B 1 58 ? 10.922 11.484 6.898 1 98.06 58 ALA B O 1
ATOM 1573 N N . PHE B 1 59 ? 9.031 12.492 6.238 1 97.62 59 PHE B N 1
ATOM 1574 C CA . PHE B 1 59 ? 8.18 11.398 6.691 1 97.62 59 PHE B CA 1
ATOM 1575 C C . PHE B 1 59 ? 8.445 10.133 5.891 1 97.62 59 PHE B C 1
ATOM 1577 O O . PHE B 1 59 ? 8.398 9.023 6.43 1 97.62 59 PHE B O 1
ATOM 1584 N N . ALA B 1 60 ? 8.664 10.344 4.621 1 97.81 60 ALA B N 1
ATOM 1585 C CA . ALA B 1 60 ? 8.977 9.18 3.795 1 97.81 60 ALA B CA 1
ATOM 1586 C C . ALA B 1 60 ? 10.219 8.469 4.301 1 97.81 60 ALA B C 1
ATOM 1588 O O . ALA B 1 60 ? 10.234 7.242 4.438 1 97.81 60 ALA B O 1
ATOM 1589 N N . VAL B 1 61 ? 11.258 9.234 4.602 1 97.94 61 VAL B N 1
ATOM 1590 C CA . VAL B 1 61 ? 12.492 8.664 5.137 1 97.94 61 VAL B CA 1
ATOM 1591 C C . VAL B 1 61 ? 12.219 8.031 6.5 1 97.94 61 VAL B C 1
ATOM 1593 O O . VAL B 1 61 ? 12.68 6.918 6.773 1 97.94 61 VAL B O 1
ATOM 1596 N N . ARG B 1 62 ? 11.508 8.68 7.312 1 97.62 62 ARG B N 1
ATOM 1597 C CA . ARG B 1 62 ? 11.188 8.195 8.648 1 97.62 62 ARG B CA 1
ATOM 1598 C C . ARG B 1 62 ? 10.484 6.844 8.586 1 97.62 62 ARG B C 1
ATOM 1600 O O . ARG B 1 62 ? 10.883 5.895 9.266 1 97.62 62 ARG B O 1
ATOM 1607 N N . ILE B 1 63 ? 9.461 6.781 7.777 1 95.38 63 ILE B N 1
ATOM 1608 C CA . ILE B 1 63 ? 8.68 5.551 7.648 1 95.38 63 ILE B CA 1
ATOM 1609 C C . ILE B 1 63 ? 9.555 4.445 7.059 1 95.38 63 ILE B C 1
ATOM 1611 O O . ILE B 1 63 ? 9.469 3.289 7.477 1 95.38 63 ILE B O 1
ATOM 1615 N N . ALA B 1 64 ? 10.359 4.797 6.07 1 95.12 64 ALA B N 1
ATOM 1616 C CA . ALA B 1 64 ? 11.289 3.82 5.512 1 95.12 64 ALA B CA 1
ATOM 1617 C C . ALA B 1 64 ? 12.242 3.291 6.578 1 95.12 64 ALA B C 1
ATOM 1619 O O . ALA B 1 64 ? 12.516 2.09 6.633 1 95.12 64 ALA B O 1
ATOM 1620 N N . LYS B 1 65 ? 12.797 4.176 7.43 1 95.19 65 LYS B N 1
ATOM 1621 C CA . LYS B 1 65 ? 13.672 3.764 8.523 1 95.19 65 LYS B CA 1
ATOM 1622 C C . LYS B 1 65 ? 12.945 2.834 9.492 1 95.19 65 LYS B C 1
ATOM 1624 O O . LYS B 1 65 ? 13.492 1.802 9.891 1 95.19 65 LYS B O 1
ATOM 1629 N N . LEU B 1 66 ? 11.711 3.191 9.859 1 92.19 66 LEU B N 1
ATOM 1630 C CA . LEU B 1 66 ? 10.914 2.395 10.781 1 92.19 66 LEU B CA 1
ATOM 1631 C C . LEU B 1 66 ? 10.672 0.994 10.234 1 92.19 66 LEU B C 1
ATOM 1633 O O . LEU B 1 66 ? 10.5 0.042 10.992 1 92.19 66 LEU B O 1
ATOM 1637 N N . ASN B 1 67 ? 10.719 0.909 8.93 1 88.31 67 ASN B N 1
ATOM 1638 C CA . ASN B 1 67 ? 10.469 -0.376 8.281 1 88.31 67 ASN B CA 1
ATOM 1639 C C . ASN B 1 67 ? 11.766 -1.009 7.773 1 88.31 67 ASN B C 1
ATOM 1641 O O . ASN B 1 67 ? 11.727 -1.957 6.988 1 88.31 67 ASN B O 1
ATOM 1645 N N . ARG B 1 68 ? 12.93 -0.481 8.078 1 90.25 68 ARG B N 1
ATOM 1646 C CA . ARG B 1 68 ? 14.266 -0.999 7.82 1 90.25 68 ARG B CA 1
ATOM 1647 C C . ARG B 1 68 ? 14.5 -1.183 6.324 1 90.25 68 ARG B C 1
ATOM 1649 O O . ARG B 1 68 ? 15.078 -2.188 5.898 1 90.25 68 ARG B O 1
ATOM 1656 N N . SER B 1 69 ? 13.898 -0.293 5.559 1 91.94 69 SER B N 1
ATOM 1657 C CA . SER B 1 69 ? 14.133 -0.309 4.121 1 91.94 69 SER B CA 1
ATOM 1658 C C . SER B 1 69 ? 15.281 0.618 3.736 1 91.94 69 SER B C 1
ATOM 1660 O O . SER B 1 69 ? 15.055 1.755 3.318 1 91.94 69 SER B O 1
ATOM 1662 N N . LYS B 1 70 ? 16.469 0.089 3.707 1 93.94 70 LYS B N 1
ATOM 1663 C CA . LYS B 1 70 ? 17.672 0.897 3.504 1 93.94 70 LYS B CA 1
ATOM 1664 C C . LYS B 1 70 ? 17.641 1.584 2.143 1 93.94 70 LYS B C 1
ATOM 1666 O O . LYS B 1 70 ? 18.062 2.738 2.016 1 93.94 70 LYS B O 1
ATOM 1671 N N . THR B 1 71 ? 17.156 0.916 1.209 1 94.56 71 THR B N 1
ATOM 1672 C CA . THR B 1 71 ? 17.172 1.466 -0.142 1 94.56 71 THR B CA 1
ATOM 1673 C C . THR B 1 71 ? 16.188 2.631 -0.265 1 94.56 71 THR B C 1
ATOM 1675 O O . THR B 1 71 ? 16.5 3.639 -0.906 1 94.56 71 THR B O 1
ATOM 1678 N N . LEU B 1 72 ? 15.039 2.516 0.32 1 95.88 72 LEU B N 1
ATOM 1679 C CA . LEU B 1 72 ? 14.07 3.604 0.255 1 95.88 72 LEU B CA 1
ATOM 1680 C C . LEU B 1 72 ? 14.5 4.773 1.132 1 95.88 72 LEU B C 1
ATOM 1682 O O . LEU B 1 72 ? 14.195 5.926 0.829 1 95.88 72 LEU B O 1
ATOM 1686 N N . VAL B 1 73 ? 15.227 4.449 2.254 1 96.94 73 VAL B N 1
ATOM 1687 C CA . VAL B 1 73 ? 15.828 5.52 3.043 1 96.94 73 VAL B CA 1
ATOM 1688 C C . VAL B 1 73 ? 16.75 6.352 2.164 1 96.94 73 VAL B C 1
ATOM 1690 O O . VAL B 1 73 ? 16.672 7.582 2.16 1 96.94 73 VAL B O 1
ATOM 1693 N N . ALA B 1 74 ? 17.594 5.684 1.435 1 96.81 74 ALA B N 1
ATOM 1694 C CA . ALA B 1 74 ? 18.516 6.375 0.55 1 96.81 74 ALA B CA 1
ATOM 1695 C C . ALA B 1 74 ? 17.781 7.133 -0.546 1 96.81 74 ALA B C 1
ATOM 1697 O O . ALA B 1 74 ? 18.094 8.289 -0.839 1 96.81 74 ALA B O 1
ATOM 1698 N N . GLN B 1 75 ? 16.828 6.504 -1.142 1 96.56 75 GLN B N 1
ATOM 1699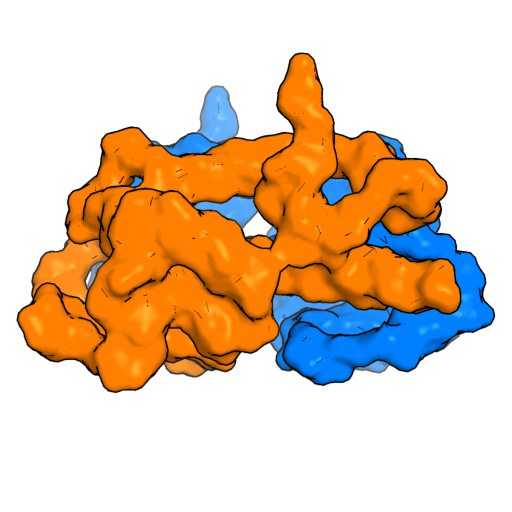 C CA . GLN B 1 75 ? 16.078 7.086 -2.254 1 96.56 75 GLN B CA 1
ATOM 1700 C C . GLN B 1 75 ? 15.367 8.359 -1.825 1 96.56 75 GLN B C 1
ATOM 1702 O O . GLN B 1 75 ? 15.5 9.406 -2.469 1 96.56 75 GLN B O 1
ATOM 1707 N N . TYR B 1 76 ? 14.609 8.281 -0.762 1 97.12 76 TYR B N 1
ATOM 1708 C CA . TYR B 1 76 ? 13.828 9.438 -0.337 1 97.12 76 TYR B CA 1
ATOM 1709 C C . TYR B 1 76 ? 14.695 10.461 0.379 1 97.12 76 TYR B C 1
ATOM 1711 O O . TYR B 1 76 ? 14.344 11.641 0.461 1 97.12 76 TYR B O 1
ATOM 1719 N N . GLY B 1 77 ? 15.758 9.992 0.948 1 96.88 77 GLY B N 1
ATOM 1720 C CA . GLY B 1 77 ? 16.719 10.898 1.568 1 96.88 77 GLY B CA 1
ATOM 1721 C C . GLY B 1 77 ? 17.312 11.891 0.592 1 96.88 77 GLY B C 1
ATOM 1722 O O . GLY B 1 77 ? 17.844 12.93 0.999 1 96.88 77 GLY B O 1
ATOM 1723 N N . ARG B 1 78 ? 17.312 11.547 -0.655 1 95.75 78 ARG B N 1
ATOM 1724 C CA . ARG B 1 78 ? 17.859 12.414 -1.684 1 95.75 78 ARG B CA 1
ATOM 1725 C C . ARG B 1 78 ? 16.922 13.578 -1.984 1 95.75 78 ARG B C 1
ATOM 1727 O O . ARG B 1 78 ? 17.344 14.578 -2.586 1 95.75 78 ARG B O 1
ATOM 1734 N N . ARG B 1 79 ? 15.711 13.484 -1.639 1 95.19 79 ARG B N 1
ATOM 1735 C CA . ARG B 1 79 ? 14.75 14.57 -1.858 1 95.19 79 ARG B CA 1
ATOM 1736 C C . ARG B 1 79 ? 15.016 15.734 -0.913 1 95.19 79 ARG B C 1
ATOM 1738 O O . ARG B 1 79 ? 15.422 15.531 0.234 1 95.19 79 ARG B O 1
ATOM 1745 N N . PRO B 1 80 ? 14.727 16.938 -1.403 1 94.81 80 PRO B N 1
ATOM 1746 C CA . PRO B 1 80 ? 14.828 18.047 -0.46 1 94.81 80 PRO B CA 1
ATOM 1747 C C . PRO B 1 80 ? 14 17.828 0.803 1 94.81 80 PRO B C 1
ATOM 1749 O O . PRO B 1 80 ? 12.812 17.5 0.719 1 94.81 80 PRO B O 1
ATOM 1752 N N . GLY B 1 81 ? 14.672 17.922 1.968 1 95.62 81 GLY B N 1
ATOM 1753 C CA . GLY B 1 81 ? 13.992 17.75 3.242 1 95.62 81 GLY B CA 1
ATOM 1754 C C . GLY B 1 81 ? 14.086 16.344 3.779 1 95.62 81 GLY B C 1
ATOM 1755 O O . GLY B 1 81 ? 13.734 16.078 4.934 1 95.62 81 GLY B O 1
ATOM 1756 N N . GLY B 1 82 ? 14.531 15.438 2.914 1 95.94 82 GLY B N 1
ATOM 1757 C CA . GLY B 1 82 ? 14.609 14.039 3.291 1 95.94 82 GLY B CA 1
ATOM 1758 C C . GLY B 1 82 ? 15.531 13.781 4.473 1 95.94 82 GLY B C 1
ATOM 1759 O O . GLY B 1 82 ? 15.398 12.773 5.16 1 95.94 82 GLY B O 1
ATOM 1760 N N . ASP B 1 83 ? 16.391 14.672 4.695 1 94.62 83 ASP B N 1
ATOM 1761 C CA . ASP B 1 83 ? 17.328 14.539 5.809 1 94.62 83 ASP B CA 1
ATOM 1762 C C . ASP B 1 83 ? 16.938 15.477 6.953 1 94.62 83 ASP B C 1
ATOM 1764 O O . ASP B 1 83 ? 17.75 15.742 7.84 1 94.62 83 ASP B O 1
ATOM 1768 N N . GLY B 1 84 ? 15.742 15.969 6.941 1 95.81 84 GLY B N 1
ATOM 1769 C CA . GLY B 1 84 ? 15.273 16.875 7.988 1 95.81 84 GLY B CA 1
ATOM 1770 C C . GLY B 1 84 ? 15.086 16.172 9.328 1 95.81 84 GLY B C 1
ATOM 1771 O O . GLY B 1 84 ? 15.141 14.945 9.406 1 95.81 84 GLY B O 1
ATOM 1772 N N . PRO B 1 85 ? 14.906 16.922 10.344 1 96.38 85 PRO B N 1
ATOM 1773 C CA . PRO B 1 85 ? 14.812 16.391 11.703 1 96.38 85 PRO B CA 1
ATOM 1774 C C . PRO B 1 85 ? 13.695 15.359 11.852 1 96.38 85 PRO B C 1
ATOM 1776 O O . PRO B 1 85 ? 13.852 14.375 12.594 1 96.38 85 PRO B O 1
ATOM 1779 N N . LEU B 1 86 ? 12.633 15.492 11.156 1 97.38 86 LEU B N 1
ATOM 1780 C CA . LEU B 1 86 ? 11.484 14.602 11.297 1 97.38 86 LEU B CA 1
ATOM 1781 C C . LEU B 1 86 ? 11.773 13.242 10.656 1 97.38 86 LEU B C 1
ATOM 1783 O O . LEU B 1 86 ? 11.047 12.281 10.891 1 97.38 86 LEU B O 1
ATOM 1787 N N . ALA B 1 87 ? 12.812 13.211 9.898 1 97.69 87 ALA B N 1
ATOM 1788 C CA . ALA B 1 87 ? 13.195 11.961 9.25 1 97.69 87 ALA B CA 1
ATOM 1789 C C . ALA B 1 87 ? 13.734 10.961 10.266 1 97.69 87 ALA B C 1
ATOM 1791 O O . ALA B 1 87 ? 13.781 9.758 9.992 1 97.69 87 ALA B O 1
ATOM 1792 N N . ASP B 1 88 ? 14.164 11.422 11.359 1 97.38 88 ASP B N 1
ATOM 1793 C CA . ASP B 1 88 ? 14.758 10.586 12.406 1 97.38 88 ASP B CA 1
ATOM 1794 C C . ASP B 1 88 ? 13.68 10.047 13.352 1 97.38 88 ASP B C 1
ATOM 1796 O O . ASP B 1 88 ? 13.062 10.812 14.094 1 97.38 88 ASP B O 1
ATOM 1800 N N . PRO B 1 89 ? 13.531 8.695 13.398 1 96.5 89 PRO B N 1
ATOM 1801 C CA . PRO B 1 89 ? 12.516 8.125 14.281 1 96.5 89 PRO B CA 1
ATOM 1802 C C . PRO B 1 89 ? 12.758 8.453 15.758 1 96.5 89 PRO B C 1
ATOM 1804 O O . PRO B 1 89 ? 11.844 8.328 16.578 1 96.5 89 PRO B O 1
ATOM 1807 N N . ALA B 1 90 ? 13.906 8.852 16.094 1 96.69 90 ALA B N 1
ATOM 1808 C CA . ALA B 1 90 ? 14.211 9.227 17.484 1 96.69 90 ALA B CA 1
ATOM 1809 C C . ALA B 1 90 ? 13.672 10.617 17.797 1 96.69 90 ALA B C 1
ATOM 1811 O O . ALA B 1 90 ? 13.539 10.977 18.969 1 96.69 90 ALA B O 1
ATOM 1812 N N . ASN B 1 91 ? 13.438 11.438 16.828 1 97.44 91 ASN B N 1
ATOM 1813 C CA . ASN B 1 91 ? 12.828 12.75 17 1 97.44 91 ASN B CA 1
ATOM 1814 C C . ASN B 1 91 ? 11.312 12.648 17.172 1 97.44 91 ASN B C 1
ATOM 1816 O O . ASN B 1 91 ? 10.609 12.148 16.297 1 97.44 91 ASN B O 1
ATOM 1820 N N . ASP B 1 92 ? 10.758 13.133 18.234 1 96.81 92 ASP B N 1
ATOM 1821 C CA . ASP B 1 92 ? 9.344 12.953 18.531 1 96.81 92 ASP B CA 1
ATOM 1822 C C . ASP B 1 92 ? 8.508 14.062 17.906 1 96.81 92 ASP B C 1
ATOM 1824 O O . ASP B 1 92 ? 7.281 14.078 18.047 1 96.81 92 ASP B O 1
ATOM 1828 N N . GLY B 1 93 ? 9.172 14.984 17.203 1 97 93 GLY B N 1
ATOM 1829 C CA . GLY B 1 93 ? 8.484 16.016 16.438 1 97 93 GLY B CA 1
ATOM 1830 C C . GLY B 1 93 ? 8.023 17.188 17.281 1 97 93 GLY B C 1
ATOM 1831 O O . GLY B 1 93 ? 7.5 18.172 16.766 1 97 93 GLY B O 1
ATOM 1832 N N . THR B 1 94 ? 8.281 17.109 18.625 1 96.25 94 THR B N 1
ATOM 1833 C CA . THR B 1 94 ? 7.805 18.156 19.531 1 96.25 94 THR B CA 1
ATOM 1834 C C . THR B 1 94 ? 8.461 19.5 19.219 1 96.25 94 THR B C 1
ATOM 1836 O O . THR B 1 94 ? 7.785 20.531 19.203 1 96.25 94 THR B O 1
ATOM 1839 N N . ALA B 1 95 ? 9.75 19.453 18.984 1 95.38 95 ALA B N 1
ATOM 1840 C CA . ALA B 1 95 ? 10.484 20.688 18.703 1 95.38 95 ALA B CA 1
ATOM 1841 C C . ALA B 1 95 ? 9.938 21.359 17.453 1 95.38 95 ALA B C 1
ATOM 1843 O O . ALA B 1 95 ? 10.062 22.578 17.297 1 95.38 95 ALA B O 1
ATOM 1844 N N . GLN B 1 96 ? 9.312 20.641 16.5 1 94.88 96 GLN B N 1
ATOM 1845 C CA . GLN B 1 96 ? 8.75 21.172 15.258 1 94.88 96 GLN B CA 1
ATOM 1846 C C . GLN B 1 96 ? 7.254 21.406 15.383 1 94.88 96 GLN B C 1
ATOM 1848 O O . GLN B 1 96 ? 6.57 21.656 14.391 1 94.88 96 GLN B O 1
ATOM 1853 N N . ASN B 1 97 ? 6.711 21.281 16.625 1 94.31 97 ASN B N 1
ATOM 1854 C CA . ASN B 1 97 ? 5.281 21.391 16.891 1 94.31 97 ASN B CA 1
ATOM 1855 C C . ASN B 1 97 ? 4.48 20.359 16.109 1 94.31 97 ASN B C 1
ATOM 1857 O O . ASN B 1 97 ? 3.385 20.656 15.625 1 94.31 97 ASN B O 1
ATOM 1861 N N . MET B 1 98 ? 5.109 19.203 15.891 1 96.31 98 MET B N 1
ATOM 1862 C CA . MET B 1 98 ? 4.496 18.141 15.102 1 96.31 98 MET B CA 1
ATOM 1863 C C . MET B 1 98 ? 4.352 16.875 15.922 1 96.31 98 MET B C 1
ATOM 1865 O O . MET B 1 98 ? 4.211 15.781 15.367 1 96.31 98 MET B O 1
ATOM 1869 N N . GLY B 1 99 ? 4.391 17.031 17.188 1 97.19 99 GLY B N 1
ATOM 1870 C CA . GLY B 1 99 ? 4.387 15.859 18.047 1 97.19 99 GLY B CA 1
ATOM 1871 C C . GLY B 1 99 ? 3.215 14.93 17.797 1 97.19 99 GLY B C 1
ATOM 1872 O O . GLY B 1 99 ? 3.396 13.727 17.609 1 97.19 99 GLY B O 1
ATOM 1873 N N . VAL B 1 100 ? 2.018 15.508 17.75 1 96.31 100 VAL B N 1
ATOM 1874 C CA . VAL B 1 100 ? 0.802 14.719 17.547 1 96.31 100 VAL B CA 1
ATOM 1875 C C . VAL B 1 100 ? 0.821 14.07 16.172 1 96.31 100 VAL B C 1
ATOM 1877 O O . VAL B 1 100 ? 0.428 12.914 16.016 1 96.31 100 VAL B O 1
ATOM 1880 N N . VAL B 1 101 ? 1.348 14.773 15.195 1 96.81 101 VAL B N 1
ATOM 1881 C CA . VAL B 1 101 ? 1.413 14.297 13.812 1 96.81 101 VAL B CA 1
ATOM 1882 C C . VAL B 1 101 ? 2.391 13.125 13.719 1 96.81 101 VAL B C 1
ATOM 1884 O O . VAL B 1 101 ? 2.08 12.094 13.117 1 96.81 101 VAL B O 1
ATOM 1887 N N . VAL B 1 102 ? 3.52 13.32 14.336 1 97 102 VAL B N 1
ATOM 1888 C CA . VAL B 1 102 ? 4.551 12.289 14.32 1 97 102 VAL B CA 1
ATOM 1889 C C . VAL B 1 102 ? 4.023 11.023 15 1 97 102 VAL B C 1
ATOM 1891 O O . VAL B 1 102 ? 4.211 9.914 14.492 1 97 102 VAL B O 1
ATOM 1894 N N . THR B 1 103 ? 3.371 11.195 16.109 1 95 103 THR B N 1
ATOM 1895 C CA . THR B 1 103 ? 2.801 10.062 16.828 1 95 103 THR B CA 1
ATOM 1896 C C . THR B 1 103 ? 1.802 9.312 15.961 1 95 103 THR B C 1
ATOM 1898 O O . THR B 1 103 ? 1.816 8.078 15.914 1 95 103 THR B O 1
ATOM 1901 N N . PHE B 1 104 ? 0.991 10.031 15.281 1 94 104 PHE B N 1
ATOM 1902 C CA . PHE B 1 104 ? 0.005 9.445 14.383 1 94 104 PHE B CA 1
ATOM 1903 C C . PHE B 1 104 ? 0.688 8.688 13.25 1 94 104 PHE B C 1
ATOM 1905 O O . PHE B 1 104 ? 0.339 7.543 12.961 1 94 104 PHE B O 1
ATOM 1912 N N . MET B 1 105 ? 1.658 9.289 12.594 1 94.31 105 MET B N 1
ATOM 1913 C CA . MET B 1 105 ? 2.344 8.688 11.453 1 94.31 105 MET B CA 1
ATOM 1914 C C . MET B 1 105 ? 3.059 7.406 11.867 1 94.31 105 MET B C 1
ATOM 1916 O O . MET B 1 105 ? 3.006 6.402 11.148 1 94.31 105 MET B O 1
ATOM 1920 N N . ASP B 1 106 ? 3.697 7.426 13.016 1 94 106 ASP B N 1
ATOM 1921 C CA . ASP B 1 106 ? 4.402 6.246 13.5 1 94 106 ASP B CA 1
ATOM 1922 C C . ASP B 1 106 ? 3.426 5.109 13.805 1 94 106 ASP B C 1
ATOM 1924 O O . ASP B 1 106 ? 3.701 3.949 13.492 1 94 106 ASP B O 1
ATOM 1928 N N . LYS B 1 107 ? 2.33 5.516 14.398 1 89.62 107 LYS B N 1
ATOM 1929 C CA . LYS B 1 107 ? 1.332 4.512 14.75 1 89.62 107 LYS B CA 1
ATOM 1930 C C . LYS B 1 107 ? 0.757 3.85 13.5 1 89.62 107 LYS B C 1
ATOM 1932 O O . LYS B 1 107 ? 0.677 2.621 13.422 1 89.62 107 LYS B O 1
ATOM 1937 N N . VAL B 1 108 ? 0.361 4.652 12.523 1 85.88 108 VAL B N 1
ATOM 1938 C CA . VAL B 1 108 ? -0.223 4.137 11.289 1 85.88 108 VAL B CA 1
ATOM 1939 C C . VAL B 1 108 ? 0.787 3.242 10.578 1 85.88 108 VAL B C 1
ATOM 1941 O O . VAL B 1 108 ? 0.425 2.193 10.039 1 85.88 108 VAL B O 1
ATOM 1944 N N . ALA B 1 109 ? 2.055 3.631 10.531 1 84.38 109 ALA B N 1
ATOM 1945 C CA . ALA B 1 109 ? 3.111 2.9 9.836 1 84.38 109 ALA B CA 1
ATOM 1946 C C . ALA B 1 109 ? 3.34 1.531 10.469 1 84.38 109 ALA B C 1
ATOM 1948 O O . ALA B 1 109 ? 3.584 0.547 9.766 1 84.38 109 ALA B O 1
ATOM 1949 N N . ALA B 1 110 ? 3.236 1.418 11.742 1 79.25 110 ALA B N 1
ATOM 1950 C CA . ALA B 1 110 ? 3.621 0.202 12.453 1 79.25 110 ALA B CA 1
ATOM 1951 C C . ALA B 1 110 ? 2.395 -0.614 12.844 1 79.25 110 ALA B C 1
ATOM 1953 O O . ALA B 1 110 ? 2.463 -1.842 12.945 1 79.25 110 ALA B O 1
ATOM 1954 N N . GLN B 1 111 ? 1.315 0.046 13.133 1 80.62 111 GLN B N 1
ATOM 1955 C CA . GLN B 1 111 ? 0.146 -0.591 13.727 1 80.62 111 GLN B CA 1
ATOM 1956 C C . GLN B 1 111 ? -1.145 -0.041 13.133 1 80.62 111 GLN B C 1
ATOM 1958 O O . GLN B 1 111 ? -2.004 0.469 13.852 1 80.62 111 GLN B O 1
ATOM 1963 N N . THR B 1 112 ? -1.31 -0.237 11.867 1 75.25 112 THR B N 1
ATOM 1964 C CA . THR B 1 112 ? -2.451 0.338 11.164 1 75.25 112 THR B CA 1
ATOM 1965 C C . THR B 1 112 ? -3.762 -0.103 11.805 1 75.25 112 THR B C 1
ATOM 1967 O O . THR B 1 112 ? -4.695 0.691 11.93 1 75.25 112 THR B O 1
ATOM 1970 N N . ARG B 1 113 ? -3.82 -1.296 12.344 1 74.19 113 ARG B N 1
ATOM 1971 C CA . ARG B 1 113 ? -5.035 -1.876 12.906 1 74.19 113 ARG B CA 1
ATOM 1972 C C . ARG B 1 113 ? -5.391 -1.219 14.234 1 74.19 113 ARG B C 1
ATOM 1974 O O . ARG B 1 113 ? -6.52 -1.351 14.719 1 74.19 113 ARG B O 1
ATOM 1981 N N . GLU B 1 114 ? -4.406 -0.572 14.805 1 78.94 114 GLU B N 1
ATOM 1982 C CA . GLU B 1 114 ? -4.617 0.008 16.125 1 78.94 114 GLU B CA 1
ATOM 1983 C C . GLU B 1 114 ? -5.02 1.477 16.031 1 78.94 114 GLU B C 1
ATOM 1985 O O . GLU B 1 114 ? -5.254 2.131 17.047 1 78.94 114 GLU B O 1
ATOM 1990 N N . VAL B 1 115 ? -5.02 2.027 14.867 1 81.88 115 VAL B N 1
ATOM 1991 C CA . VAL B 1 115 ? -5.449 3.408 14.672 1 81.88 115 VAL B CA 1
ATOM 1992 C C . VAL B 1 115 ? -6.938 3.537 14.992 1 81.88 115 VAL B C 1
ATOM 1994 O O . VAL B 1 115 ? -7.746 2.723 14.539 1 81.88 115 VAL B O 1
ATOM 1997 N N . ARG B 1 116 ? -7.266 4.484 15.812 1 81.62 116 ARG B N 1
ATOM 1998 C CA . ARG B 1 116 ? -8.633 4.672 16.297 1 81.62 116 ARG B CA 1
ATOM 1999 C C . ARG B 1 116 ? -9.094 6.109 16.078 1 81.62 116 ARG B C 1
ATOM 2001 O O . ARG B 1 116 ? -8.297 6.98 15.742 1 81.62 116 ARG B O 1
ATOM 2008 N N . ALA B 1 117 ? -10.383 6.301 16.375 1 81 117 ALA B N 1
ATOM 2009 C CA . ALA B 1 117 ? -11.008 7.613 16.234 1 81 117 ALA B CA 1
ATOM 2010 C C . ALA B 1 117 ? -10.32 8.648 17.109 1 81 117 ALA B C 1
ATOM 2012 O O . ALA B 1 117 ? -10.219 9.82 16.75 1 81 117 ALA B O 1
ATOM 2013 N N . ASN B 1 118 ? -9.805 8.195 18.203 1 88.25 118 ASN B N 1
ATOM 2014 C CA . ASN B 1 118 ? -9.141 9.109 19.109 1 88.25 118 ASN B CA 1
ATOM 2015 C C . ASN B 1 118 ? -7.863 9.688 18.5 1 88.25 118 ASN B C 1
ATOM 2017 O O . ASN B 1 118 ? -7.477 10.812 18.828 1 88.25 118 ASN B O 1
ATOM 2021 N N . ASP B 1 119 ? -7.199 8.953 17.672 1 90.44 119 ASP B N 1
ATOM 2022 C CA . ASP B 1 119 ? -6.027 9.477 16.969 1 90.44 119 ASP B CA 1
ATOM 2023 C C . ASP B 1 119 ? -6.41 10.641 16.047 1 90.44 119 ASP B C 1
ATOM 2025 O O . ASP B 1 119 ? -5.676 11.625 15.953 1 90.44 119 ASP B O 1
ATOM 2029 N N . ILE B 1 120 ? -7.555 10.547 15.5 1 88.06 120 ILE B N 1
ATOM 2030 C CA . ILE B 1 120 ? -8.055 11.586 14.609 1 88.06 120 ILE B CA 1
ATOM 2031 C C . ILE B 1 120 ? -8.438 12.82 15.422 1 88.06 120 ILE B C 1
ATOM 2033 O O . ILE B 1 120 ? -8.07 13.945 15.062 1 88.06 120 ILE B O 1
ATOM 2037 N N . THR B 1 121 ? -9.086 12.555 16.5 1 90.75 121 THR B N 1
ATOM 2038 C CA . THR B 1 121 ? -9.508 13.664 17.344 1 90.75 121 THR B CA 1
ATOM 2039 C C . THR B 1 121 ? -8.305 14.414 17.906 1 90.75 121 THR B C 1
ATOM 2041 O O . THR B 1 121 ? -8.344 15.633 18.062 1 90.75 121 THR B O 1
ATOM 2044 N N . SER B 1 122 ? -7.293 13.641 18.219 1 93.38 122 SER B N 1
ATOM 2045 C CA . SER B 1 122 ? -6.07 14.273 18.703 1 93.38 122 SER B CA 1
ATOM 2046 C C . SER B 1 122 ? -5.461 15.188 17.656 1 93.38 122 SER B C 1
ATOM 2048 O O . SER B 1 122 ? -4.977 16.281 17.969 1 93.38 122 SER B O 1
ATOM 2050 N N . LE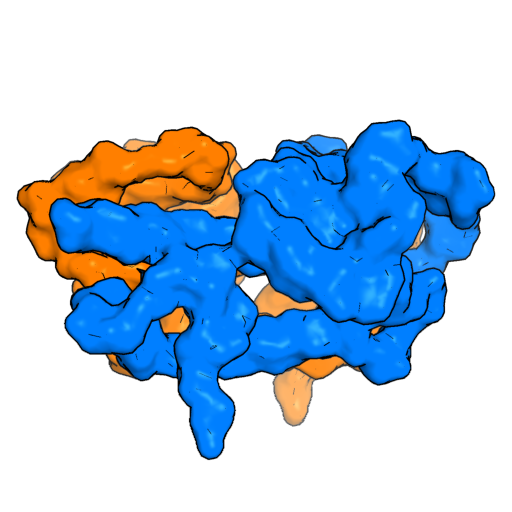U B 1 123 ? -5.484 14.797 16.422 1 93.94 123 LEU B N 1
ATOM 2051 C CA . LEU B 1 123 ? -4.977 15.609 15.328 1 93.94 123 LEU B CA 1
ATOM 2052 C C . LEU B 1 123 ? -5.828 16.859 15.141 1 93.94 123 LEU B C 1
ATOM 2054 O O . LEU B 1 123 ? -5.301 17.969 14.977 1 93.94 123 LEU B O 1
ATOM 2058 N N . GLN B 1 124 ? -7.102 16.641 15.219 1 91.12 124 GLN B N 1
ATOM 2059 C CA . GLN B 1 124 ? -8.016 17.766 15.086 1 91.12 124 GLN B CA 1
ATOM 2060 C C . GLN B 1 124 ? -7.793 18.781 16.203 1 91.12 124 GLN B C 1
ATOM 2062 O O . GLN B 1 124 ? -7.766 19.984 15.961 1 91.12 124 GLN B O 1
ATOM 2067 N N . ALA B 1 125 ? -7.648 18.25 17.375 1 94.5 125 ALA B N 1
ATOM 2068 C CA . ALA B 1 125 ? -7.414 19.109 18.531 1 94.5 125 ALA B CA 1
ATOM 2069 C C . ALA B 1 125 ? -6.109 19.891 18.391 1 94.5 125 ALA B C 1
ATOM 2071 O O . ALA B 1 125 ? -5.984 21.016 18.891 1 94.5 125 ALA B O 1
ATOM 2072 N N . ALA B 1 126 ? -5.188 19.344 17.641 1 95.44 126 ALA B N 1
ATOM 2073 C CA . ALA B 1 126 ? -3.906 20 17.406 1 95.44 126 ALA B CA 1
ATOM 2074 C C . ALA B 1 126 ? -4.004 20.969 16.219 1 95.44 126 ALA B C 1
ATOM 2076 O O . ALA B 1 126 ? -3.01 21.594 15.852 1 95.44 126 ALA B O 1
ATOM 2077 N N . GLY B 1 127 ? -5.191 21 15.633 1 94.12 127 GLY B N 1
ATOM 2078 C CA . GLY B 1 127 ? -5.43 22 14.602 1 94.12 127 GLY B CA 1
ATOM 2079 C C . GLY B 1 127 ? -5.246 21.453 13.195 1 94.12 127 GLY B C 1
ATOM 2080 O O . GLY B 1 127 ? -5.234 22.219 12.227 1 94.12 127 GLY B O 1
ATOM 2081 N N . VAL B 1 128 ? -5.133 20.234 13.039 1 93.94 128 VAL B N 1
ATOM 2082 C CA . VAL B 1 128 ? -4.988 19.641 11.719 1 93.94 128 VAL B CA 1
ATOM 2083 C C . VAL B 1 128 ? -6.363 19.453 11.078 1 93.94 128 VAL B C 1
ATOM 2085 O O . VAL B 1 128 ? -7.258 18.859 11.68 1 93.94 128 VAL B O 1
ATOM 2088 N N . SER B 1 129 ? -6.512 19.984 9.891 1 90 129 SER B N 1
ATOM 2089 C CA . SER B 1 129 ? -7.793 19.891 9.203 1 90 129 SER B CA 1
ATOM 2090 C C . SER B 1 129 ? -8.055 18.453 8.742 1 90 129 SER B C 1
ATOM 2092 O O . SER B 1 129 ?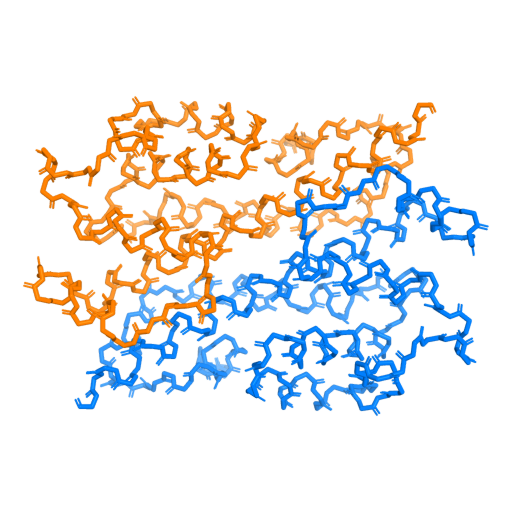 -7.125 17.656 8.594 1 90 129 SER B O 1
ATOM 2094 N N . ASP B 1 130 ? -9.289 18.141 8.445 1 84.5 130 ASP B N 1
ATOM 2095 C CA . ASP B 1 130 ? -9.656 16.828 7.941 1 84.5 130 ASP B CA 1
ATOM 2096 C C . ASP B 1 130 ? -8.945 16.531 6.625 1 84.5 130 ASP B C 1
ATOM 2098 O O . ASP B 1 130 ? -8.469 15.406 6.414 1 84.5 130 ASP B O 1
ATOM 2102 N N . ALA B 1 131 ? -8.875 17.531 5.801 1 84.19 131 ALA B N 1
ATOM 2103 C CA . ALA B 1 131 ? -8.195 17.359 4.52 1 84.19 131 ALA B CA 1
ATOM 2104 C C . ALA B 1 131 ? -6.727 17 4.719 1 84.19 131 ALA B C 1
ATOM 2106 O O . ALA B 1 131 ? -6.188 16.156 4.008 1 84.19 131 ALA B O 1
ATOM 2107 N N . ASP B 1 132 ? -6.164 17.578 5.676 1 91.25 132 ASP B N 1
ATOM 2108 C CA . ASP B 1 132 ? -4.742 17.344 5.914 1 91.25 132 ASP B CA 1
ATOM 2109 C C . ASP B 1 132 ? -4.508 16 6.594 1 91.25 132 ASP B C 1
ATOM 2111 O O . ASP B 1 132 ? -3.443 15.398 6.441 1 91.25 132 ASP B O 1
ATOM 2115 N N . ILE B 1 133 ? -5.465 15.531 7.371 1 89.88 133 ILE B N 1
ATOM 2116 C CA . ILE B 1 133 ? -5.383 14.195 7.957 1 89.88 133 ILE B CA 1
ATOM 2117 C C . ILE B 1 133 ? -5.453 13.141 6.855 1 89.88 133 ILE B C 1
ATOM 2119 O O . ILE B 1 133 ? -4.695 12.172 6.867 1 89.88 133 ILE B O 1
ATOM 2123 N N . VAL B 1 134 ? -6.332 13.414 5.914 1 84.31 134 VAL B N 1
ATOM 2124 C CA . VAL B 1 134 ? -6.449 12.508 4.777 1 84.31 134 VAL B CA 1
ATOM 2125 C C . VAL B 1 134 ? -5.117 12.438 4.031 1 84.31 134 VAL B C 1
ATOM 2127 O O . VAL B 1 134 ? -4.676 11.359 3.641 1 84.31 134 VAL B O 1
ATOM 2130 N N . ARG B 1 135 ? -4.488 13.523 3.893 1 89.12 135 ARG B N 1
ATOM 2131 C CA . ARG B 1 135 ? -3.199 13.57 3.205 1 89.12 135 ARG B CA 1
ATOM 2132 C C . ARG B 1 135 ? -2.152 12.75 3.955 1 89.12 135 ARG B C 1
ATOM 2134 O O . ARG B 1 135 ? -1.326 12.078 3.34 1 89.12 135 ARG B O 1
ATOM 2141 N N . LEU B 1 136 ? -2.197 12.797 5.246 1 92.06 136 LEU B N 1
ATOM 2142 C CA . LEU B 1 136 ? -1.267 12.008 6.047 1 92.06 136 LEU B CA 1
ATOM 2143 C C . LEU B 1 136 ? -1.531 10.516 5.875 1 92.06 136 LEU B C 1
ATOM 2145 O O . LEU B 1 136 ? -0.594 9.727 5.73 1 92.06 136 LEU B O 1
ATOM 2149 N N . ALA B 1 137 ? -2.791 10.211 5.953 1 87.81 137 ALA B N 1
ATOM 2150 C CA . ALA B 1 137 ? -3.174 8.812 5.777 1 87.81 137 ALA B CA 1
ATOM 2151 C C . ALA B 1 137 ? -2.746 8.297 4.41 1 87.81 137 ALA B C 1
ATOM 2153 O O . ALA B 1 137 ? -2.244 7.172 4.293 1 87.81 137 ALA B O 1
ATOM 2154 N N . GLU B 1 138 ? -2.967 9.109 3.41 1 87.44 138 GLU B N 1
ATOM 2155 C CA . GLU B 1 138 ? -2.578 8.766 2.047 1 87.44 138 GLU B CA 1
ATOM 2156 C C . GLU B 1 138 ? -1.072 8.539 1.942 1 87.44 138 GLU B C 1
ATOM 2158 O O . GLU B 1 138 ? -0.625 7.574 1.313 1 87.44 138 GLU B O 1
ATOM 2163 N N . LEU B 1 139 ? -0.333 9.43 2.5 1 92.81 139 LEU B N 1
ATOM 2164 C CA . LEU B 1 139 ? 1.122 9.328 2.496 1 92.81 139 LEU B CA 1
ATOM 2165 C C . LEU B 1 139 ? 1.576 8.016 3.133 1 92.81 139 LEU B C 1
ATOM 2167 O O . LEU B 1 139 ? 2.424 7.312 2.578 1 92.81 139 LEU B O 1
ATOM 2171 N N . ASN B 1 140 ? 1.031 7.715 4.219 1 93.31 140 ASN B N 1
ATOM 2172 C CA . ASN B 1 140 ? 1.384 6.48 4.914 1 93.31 140 ASN B CA 1
ATOM 2173 C C . ASN B 1 140 ? 1.007 5.25 4.094 1 93.31 140 ASN B C 1
ATOM 2175 O O . ASN B 1 140 ? 1.797 4.309 3.98 1 93.31 140 ASN B O 1
ATOM 2179 N N . ALA B 1 141 ? -0.226 5.273 3.594 1 90.94 141 ALA B N 1
ATOM 2180 C CA . ALA B 1 141 ? -0.689 4.16 2.77 1 90.94 141 ALA B CA 1
ATOM 2181 C C . ALA B 1 141 ? 0.24 3.932 1.58 1 90.94 141 ALA B C 1
ATOM 2183 O O . ALA B 1 141 ? 0.594 2.793 1.27 1 90.94 141 ALA B O 1
ATOM 2184 N N . PHE B 1 142 ? 0.638 4.957 0.944 1 92.31 142 PHE B N 1
ATOM 2185 C CA . PHE B 1 142 ? 1.513 4.848 -0.218 1 92.31 142 PHE B CA 1
ATOM 2186 C C . PHE B 1 142 ? 2.861 4.258 0.175 1 92.31 142 PHE B C 1
ATOM 2188 O O . PHE B 1 142 ? 3.391 3.385 -0.518 1 92.31 142 PHE B O 1
ATOM 2195 N N . LEU B 1 143 ? 3.451 4.766 1.195 1 93.31 143 LEU B N 1
ATOM 2196 C CA . LEU B 1 143 ? 4.762 4.281 1.61 1 93.31 143 LEU B CA 1
ATOM 2197 C C . LEU B 1 143 ? 4.695 2.816 2.027 1 93.31 143 LEU B C 1
ATOM 2199 O O . LEU B 1 143 ? 5.633 2.055 1.784 1 93.31 143 LEU B O 1
ATOM 2203 N N . ALA B 1 144 ? 3.637 2.453 2.672 1 88.69 144 ALA B N 1
ATOM 2204 C CA . ALA B 1 144 ? 3.453 1.042 3 1 88.69 144 ALA B CA 1
ATOM 2205 C C . ALA B 1 144 ? 3.453 0.18 1.741 1 88.69 144 ALA B C 1
ATOM 2207 O O . ALA B 1 144 ? 4.07 -0.887 1.712 1 88.69 144 ALA B O 1
ATOM 2208 N N . PHE B 1 145 ? 2.785 0.607 0.747 1 90.62 145 PHE B N 1
ATOM 2209 C CA . PHE B 1 145 ? 2.768 -0.087 -0.535 1 90.62 145 PHE B CA 1
ATOM 2210 C C . PHE B 1 145 ? 4.172 -0.17 -1.124 1 90.62 145 PHE B C 1
ATOM 2212 O O . PHE B 1 145 ? 4.617 -1.245 -1.531 1 90.62 145 PHE B O 1
ATOM 2219 N N . GLN B 1 146 ? 4.785 1.021 -1.18 1 91.19 146 GLN B N 1
ATOM 2220 C CA . GLN B 1 146 ? 6.109 1.087 -1.789 1 91.19 146 GLN B CA 1
ATOM 2221 C C . GLN B 1 146 ? 7.094 0.164 -1.074 1 91.19 146 GLN B C 1
ATOM 2223 O O . GLN B 1 146 ? 7.879 -0.531 -1.718 1 91.19 146 GLN B O 1
ATOM 2228 N N . ILE B 1 147 ? 7.102 0.1 0.192 1 90.31 147 ILE B N 1
ATOM 2229 C CA . ILE B 1 147 ? 8 -0.723 0.994 1 90.31 147 ILE B CA 1
ATOM 2230 C C . ILE B 1 147 ? 7.762 -2.199 0.681 1 90.31 147 ILE B C 1
ATOM 2232 O O . ILE B 1 147 ? 8.711 -2.949 0.446 1 90.31 147 ILE B O 1
ATOM 2236 N N . ARG B 1 148 ? 6.57 -2.635 0.656 1 84.81 148 ARG B N 1
ATOM 2237 C CA . ARG B 1 148 ? 6.25 -4.027 0.363 1 84.81 148 ARG B CA 1
ATOM 2238 C C . ARG B 1 148 ? 6.629 -4.387 -1.069 1 84.81 148 ARG B C 1
ATOM 2240 O O . ARG B 1 148 ? 7.133 -5.484 -1.327 1 84.81 148 ARG B O 1
ATOM 2247 N N . MET B 1 149 ? 6.312 -3.453 -2.006 1 87.19 149 MET B N 1
ATOM 2248 C CA . MET B 1 149 ? 6.66 -3.691 -3.404 1 87.19 149 MET B CA 1
ATOM 2249 C C . MET B 1 149 ? 8.164 -3.879 -3.564 1 87.19 149 MET B C 1
ATOM 2251 O O . MET B 1 149 ? 8.609 -4.844 -4.191 1 87.19 149 MET B O 1
ATOM 2255 N N . VAL B 1 150 ? 8.93 -2.992 -2.979 1 88.75 150 VAL B N 1
ATOM 2256 C CA . VAL B 1 150 ? 10.383 -3.045 -3.07 1 88.75 150 VAL B CA 1
ATOM 2257 C C . VAL B 1 150 ? 10.898 -4.309 -2.383 1 88.75 150 VAL B C 1
ATOM 2259 O O . VAL B 1 150 ? 11.758 -5.008 -2.926 1 88.75 150 VAL B O 1
ATOM 2262 N N . ALA B 1 151 ? 10.43 -4.613 -1.198 1 84.69 151 ALA B N 1
ATOM 2263 C CA . ALA B 1 151 ? 10.844 -5.812 -0.474 1 84.69 151 ALA B CA 1
ATOM 2264 C C . ALA B 1 151 ? 10.523 -7.07 -1.276 1 84.69 151 ALA B C 1
ATOM 2266 O O . ALA B 1 151 ? 11.359 -7.98 -1.368 1 84.69 151 ALA B O 1
ATOM 2267 N N . GLY B 1 152 ? 9.352 -7.145 -1.843 1 81.12 152 GLY B N 1
ATOM 2268 C CA . GLY B 1 152 ? 8.977 -8.289 -2.662 1 81.12 152 GLY B CA 1
ATOM 2269 C C . GLY B 1 152 ? 9.875 -8.477 -3.871 1 81.12 152 GLY B C 1
ATOM 2270 O O . GLY B 1 152 ? 10.328 -9.586 -4.145 1 81.12 152 GLY B O 1
ATOM 2271 N N . LEU B 1 153 ? 10.125 -7.414 -4.555 1 83.44 153 LEU B N 1
ATOM 2272 C CA . LEU B 1 153 ? 10.977 -7.469 -5.738 1 83.44 153 LEU B CA 1
ATOM 2273 C C . LEU B 1 153 ? 12.406 -7.859 -5.363 1 83.44 153 LEU B C 1
ATOM 2275 O O . LEU B 1 153 ? 13.062 -8.602 -6.098 1 83.44 153 LEU B O 1
ATOM 2279 N N . SER B 1 154 ? 12.875 -7.305 -4.238 1 84.06 154 SER B N 1
ATOM 2280 C CA . SER B 1 154 ? 14.227 -7.59 -3.775 1 84.06 154 SER B CA 1
ATOM 2281 C C . SER B 1 154 ? 14.406 -9.07 -3.463 1 84.06 154 SER B C 1
ATOM 2283 O O . SER B 1 154 ? 15.484 -9.633 -3.686 1 84.06 154 SER B O 1
ATOM 2285 N N . LEU B 1 155 ? 13.445 -9.688 -2.881 1 77.75 155 LEU B N 1
ATOM 2286 C CA . LEU B 1 155 ? 13.516 -11.102 -2.533 1 77.75 155 LEU B CA 1
ATOM 2287 C C . LEU B 1 155 ? 13.609 -11.969 -3.787 1 77.75 155 LEU B C 1
ATOM 2289 O O . LEU B 1 155 ? 14.266 -13.008 -3.781 1 77.75 155 LEU B O 1
ATOM 2293 N N . ILE B 1 156 ? 12.953 -11.539 -4.812 1 74.94 156 ILE B N 1
ATOM 2294 C CA . ILE B 1 156 ? 12.945 -12.289 -6.062 1 74.94 156 ILE B CA 1
ATOM 2295 C C . ILE B 1 156 ? 14.289 -12.141 -6.766 1 74.94 156 ILE B C 1
ATOM 2297 O O . ILE B 1 156 ? 14.758 -13.078 -7.418 1 74.94 156 ILE B O 1
ATOM 2301 N N . LYS B 1 157 ? 14.875 -10.914 -6.711 1 70.56 157 LYS B N 1
ATOM 2302 C CA . LYS B 1 157 ? 16.188 -10.68 -7.301 1 70.56 157 LYS B CA 1
ATOM 2303 C C . LYS B 1 157 ? 17.234 -11.602 -6.688 1 70.56 157 LYS B C 1
ATOM 2305 O O . LYS B 1 157 ? 18.109 -12.125 -7.398 1 70.56 157 LYS B O 1
ATOM 2310 N N . GLY B 1 158 ? 17.375 -11.586 -5.355 1 62.78 158 GLY B N 1
ATOM 2311 C CA . GLY B 1 158 ? 18.375 -12.367 -4.648 1 62.78 158 GLY B CA 1
ATOM 2312 C C . GLY B 1 158 ? 18.266 -13.852 -4.914 1 62.78 158 GLY B C 1
ATOM 2313 O O . GLY B 1 158 ? 19.234 -14.594 -4.746 1 62.78 158 GLY B O 1
ATOM 2314 N N . ASP B 1 159 ? 17.031 -14.445 -4.875 1 52.62 159 ASP B N 1
ATOM 2315 C CA . ASP B 1 159 ? 16.953 -15.891 -5.031 1 52.62 159 ASP B CA 1
ATOM 2316 C C . ASP B 1 159 ? 17.547 -16.344 -6.363 1 52.62 159 ASP B C 1
ATOM 2318 O O . ASP B 1 159 ? 17.828 -17.516 -6.562 1 52.62 159 ASP B O 1
ATOM 2322 N N . ILE B 1 160 ? 17.641 -15.367 -7.32 1 44.41 160 ILE B N 1
ATOM 2323 C CA . ILE B 1 160 ? 18.266 -15.797 -8.57 1 44.41 160 ILE B CA 1
ATOM 2324 C C . ILE B 1 160 ? 19.781 -15.812 -8.422 1 44.41 160 ILE B C 1
ATOM 2326 O O . ILE B 1 160 ? 20.5 -16.125 -9.375 1 44.41 160 ILE B O 1
ATOM 2330 N N . ALA B 1 161 ? 20.375 -15.531 -7.219 1 37.84 161 ALA B N 1
ATOM 2331 C CA . ALA B 1 161 ? 21.797 -15.867 -7.273 1 37.84 161 ALA B CA 1
ATOM 2332 C C . ALA B 1 161 ? 22.016 -17.375 -7.277 1 37.84 161 ALA B C 1
ATOM 2334 O O . ALA B 1 161 ? 21.219 -18.125 -6.695 1 37.84 161 ALA B O 1
#

pLDDT: mean 87.48, std 10.48, range [37.84, 98.12]

Solvent-accessible surface area (backbone atoms only — not comparable to full-atom values): 16794 Å² total; per-residue (Å²): 126,86,54,75,58,67,37,63,58,36,47,52,17,62,43,40,85,90,34,68,49,22,48,37,47,61,76,42,44,66,59,54,52,51,50,47,53,46,46,45,52,63,44,55,35,93,77,42,78,90,46,46,45,34,56,40,19,5,46,50,12,17,53,24,53,77,65,70,34,65,48,51,27,55,60,33,35,70,38,69,38,9,76,36,70,59,19,36,81,86,46,61,30,55,95,76,74,30,31,67,57,43,52,49,53,53,40,48,72,75,37,54,88,70,63,50,64,66,60,52,50,51,36,42,74,73,67,47,50,64,46,49,49,47,50,51,34,46,45,48,19,50,50,55,20,50,52,41,38,18,53,42,43,28,49,56,40,59,66,69,105,126,86,55,77,58,67,36,63,58,38,46,51,18,62,43,40,84,91,34,68,48,22,49,36,47,61,76,42,44,66,58,54,50,52,50,45,53,47,46,45,52,63,45,54,35,94,77,43,78,89,46,46,44,36,56,40,18,5,47,49,12,18,54,23,54,78,65,69,33,65,48,50,26,56,59,33,35,69,38,69,38,8,76,36,72,61,18,38,81,85,46,60,27,56,94,76,75,31,30,65,57,42,52,49,52,53,41,47,72,76,38,56,88,71,64,49,62,64,60,52,50,51,36,42,74,72,67,47,50,62,45,48,49,47,51,50,34,45,44,49,18,49,50,55,20,50,51,41,38,18,52,43,43,27,46,55,38,59,68,68,103